Protein AF-A0A8S9LLK0-F1 (afdb_monomer_lite)

pLDDT: mean 91.21, std 12.08, range [33.09, 98.88]

InterPro domains:
  IPR001736 Phospholipase D/Transphosphatidylase [PS50035] (48-86)
  IPR015679 Phospholipase D family [PTHR18896] (1-363)

Radius of gyration: 23.29 Å; chains: 1; bounding box: 55×63×64 Å

Sequence (366 aa):
MVWNDESSLPMIKNKGVMRTNDQTALSYFRDTSVVCRLCPRSHKKLPTAFAHHQKTITVDTRVTNTNTKEREIMSFLGGFDLCDGRYDTEEHSLFRTLGTSDDFYQTSLAGAKLSRGGPREPWHDCHVCVVGAAAWDVLKNFEQRWTKQCNPSVLVNTSGIRNLVNSATTEEDDRNWNVQVLRSIDHVSATEMPRGLQVERSVHDGYVAAIRKAERFIYIENQYFMGGCEHWEGKNGSGCTNLIPVEIALKIAAKIREKERFAVYIVIPMWPEGPPESETVEEMLHWTRETMTMMYKIIGEAIWEVGDGSHPRDYLNFFCLANREEMREGEYEAASSPHPKTQYWNAQRNRRFMVYVHSKIMIGLV

Structure (mmCIF, N/CA/C/O backbone):
data_AF-A0A8S9LLK0-F1
#
_entry.id   AF-A0A8S9LLK0-F1
#
loop_
_atom_site.group_PDB
_atom_site.id
_atom_site.type_symbol
_atom_site.label_atom_id
_atom_site.label_alt_id
_atom_site.label_comp_id
_atom_site.label_asym_id
_atom_site.label_entity_id
_atom_site.label_seq_id
_atom_site.pdbx_PDB_ins_code
_atom_site.Cartn_x
_atom_site.Cartn_y
_atom_site.Cartn_z
_atom_site.occupancy
_atom_site.B_iso_or_equiv
_atom_site.auth_seq_id
_atom_site.auth_comp_id
_atom_site.auth_asym_id
_atom_site.auth_atom_id
_atom_site.pdbx_PDB_model_num
ATOM 1 N N . MET A 1 1 ? 9.478 7.849 -15.274 1.00 93.19 1 MET A N 1
ATOM 2 C CA . MET A 1 1 ? 10.118 8.523 -14.124 1.00 93.19 1 MET A CA 1
ATOM 3 C C . MET A 1 1 ? 10.217 7.504 -13.006 1.00 93.19 1 MET A C 1
ATOM 5 O O . MET A 1 1 ? 9.177 7.051 -12.554 1.00 93.19 1 MET A O 1
ATOM 9 N N . VAL A 1 2 ? 11.428 7.104 -12.626 1.00 92.94 2 VAL A N 1
ATOM 10 C CA . VAL A 1 2 ? 11.691 6.058 -11.620 1.00 92.94 2 VAL A CA 1
ATOM 11 C C . VAL A 1 2 ? 12.364 6.715 -10.416 1.00 92.94 2 VAL A C 1
ATOM 13 O O . VAL A 1 2 ? 13.089 7.694 -10.591 1.00 92.94 2 VAL A O 1
ATOM 16 N N . TRP A 1 3 ? 12.088 6.252 -9.197 1.00 90.25 3 TRP A N 1
ATOM 17 C CA . TRP A 1 3 ? 12.793 6.749 -8.011 1.00 90.25 3 TRP A CA 1
ATOM 18 C C . TRP A 1 3 ? 14.298 6.476 -8.144 1.00 90.25 3 TRP A C 1
ATOM 20 O O . TRP A 1 3 ? 14.672 5.397 -8.579 1.00 90.25 3 TRP A O 1
ATOM 30 N N . ASN A 1 4 ? 15.131 7.469 -7.821 1.00 84.81 4 ASN A N 1
ATOM 31 C CA . ASN A 1 4 ? 16.576 7.297 -7.706 1.00 84.81 4 ASN A CA 1
ATOM 32 C C . ASN A 1 4 ? 16.900 6.802 -6.297 1.00 84.81 4 ASN A C 1
ATOM 34 O O . ASN A 1 4 ? 16.881 7.603 -5.354 1.00 84.81 4 ASN A O 1
ATOM 38 N N . ASP A 1 5 ? 17.184 5.516 -6.155 1.00 76.00 5 ASP A N 1
ATOM 39 C CA . ASP A 1 5 ? 17.637 4.965 -4.888 1.00 76.00 5 ASP A CA 1
ATOM 40 C C . ASP A 1 5 ? 19.103 5.335 -4.639 1.00 76.00 5 ASP A C 1
ATOM 42 O O . ASP A 1 5 ? 20.045 4.664 -5.057 1.00 76.00 5 ASP A O 1
ATOM 46 N N . GLU A 1 6 ? 19.313 6.429 -3.910 1.00 65.00 6 GLU A N 1
ATOM 47 C CA . GLU A 1 6 ? 20.657 6.892 -3.562 1.00 65.00 6 GLU A CA 1
ATOM 48 C C . GLU A 1 6 ? 21.395 5.912 -2.630 1.00 65.00 6 GLU A C 1
ATOM 50 O O . GLU A 1 6 ? 22.622 5.968 -2.554 1.00 65.00 6 GLU A O 1
ATOM 55 N N . SER A 1 7 ? 20.700 4.976 -1.966 1.00 57.34 7 SER A N 1
ATOM 56 C CA . SER A 1 7 ? 21.346 3.933 -1.151 1.00 57.34 7 SER A CA 1
ATOM 57 C C . SER A 1 7 ? 22.018 2.836 -1.987 1.00 57.34 7 SER A C 1
ATOM 59 O O . SER A 1 7 ? 22.913 2.150 -1.492 1.00 57.34 7 SER A O 1
ATOM 61 N N . SER A 1 8 ? 21.671 2.744 -3.275 1.00 49.03 8 SER A N 1
ATOM 62 C CA . SER A 1 8 ? 22.291 1.846 -4.255 1.00 49.03 8 SER A CA 1
ATOM 63 C C . SER A 1 8 ? 23.635 2.368 -4.801 1.00 49.03 8 SER A C 1
ATOM 65 O O . SER A 1 8 ? 24.330 1.670 -5.546 1.00 49.03 8 SER A O 1
ATOM 67 N N . LEU A 1 9 ? 24.070 3.571 -4.394 1.00 49.62 9 LEU A N 1
ATOM 68 C CA . LEU A 1 9 ? 25.375 4.126 -4.763 1.00 49.62 9 LEU A CA 1
ATOM 69 C C . LEU A 1 9 ? 26.531 3.417 -4.018 1.00 49.62 9 LEU A C 1
ATOM 71 O O . LEU A 1 9 ? 26.476 3.273 -2.796 1.00 49.62 9 LEU A O 1
ATOM 75 N N . PRO A 1 10 ? 27.648 3.068 -4.697 1.00 41.44 10 PRO A N 1
ATOM 76 C CA . PRO A 1 10 ? 28.743 2.260 -4.130 1.00 41.44 10 PRO A CA 1
ATOM 77 C C . PRO A 1 10 ? 29.391 2.796 -2.841 1.00 41.44 10 PRO A C 1
ATOM 79 O O . PRO A 1 10 ? 30.058 2.047 -2.131 1.00 41.44 10 PRO A O 1
ATOM 82 N N . MET A 1 11 ? 29.232 4.093 -2.563 1.00 41.25 11 MET A N 1
ATOM 83 C CA . MET A 1 11 ? 29.867 4.817 -1.455 1.00 41.25 11 MET A CA 1
ATOM 84 C C . MET A 1 11 ? 29.018 4.841 -0.172 1.00 41.25 11 MET A C 1
ATOM 86 O O . MET A 1 11 ? 29.508 5.277 0.869 1.00 41.25 11 MET A O 1
ATOM 90 N N . ILE A 1 12 ? 27.762 4.386 -0.220 1.00 43.81 12 ILE A N 1
ATOM 91 C CA . ILE A 1 12 ? 26.842 4.400 0.923 1.00 43.81 12 ILE A CA 1
ATOM 92 C C . ILE A 1 12 ? 26.733 2.972 1.475 1.00 43.81 12 ILE A C 1
ATOM 94 O O . ILE A 1 12 ? 26.390 2.029 0.771 1.00 43.81 12 ILE A O 1
ATOM 98 N N . LYS A 1 13 ? 27.070 2.797 2.761 1.00 33.09 13 LYS A N 1
ATOM 99 C CA . LYS A 1 13 ? 27.197 1.495 3.456 1.00 33.09 13 LYS A CA 1
ATOM 100 C C . LYS A 1 13 ? 25.896 0.680 3.585 1.00 33.09 13 LYS A C 1
ATOM 102 O O . LYS A 1 13 ? 25.946 -0.424 4.117 1.00 33.09 13 LYS A O 1
ATOM 107 N N . ASN A 1 14 ? 24.773 1.163 3.059 1.00 38.44 14 ASN A N 1
ATOM 108 C CA . ASN A 1 14 ? 23.480 0.479 3.088 1.00 38.44 14 ASN A CA 1
ATOM 109 C C . ASN A 1 14 ? 23.241 -0.302 1.790 1.00 38.44 14 ASN A C 1
ATOM 111 O O . ASN A 1 14 ? 22.235 -0.099 1.116 1.00 38.44 14 ASN A O 1
ATOM 115 N N . LYS A 1 15 ? 24.169 -1.199 1.430 1.00 33.59 15 LYS A N 1
ATOM 116 C CA . LYS A 1 15 ? 23.977 -2.109 0.291 1.00 33.59 15 LYS A CA 1
ATOM 117 C C . LYS A 1 15 ? 22.671 -2.900 0.471 1.00 33.59 15 LYS A C 1
ATOM 119 O O . LYS A 1 15 ? 22.627 -3.819 1.283 1.00 33.59 15 LYS A O 1
ATOM 124 N N . GLY A 1 16 ? 21.654 -2.582 -0.331 1.00 38.94 16 GLY A N 1
ATOM 125 C CA . GLY A 1 16 ? 20.506 -3.458 -0.583 1.00 38.94 16 GLY A CA 1
ATOM 126 C C . GLY A 1 16 ? 19.346 -3.397 0.413 1.00 38.94 16 GLY A C 1
ATOM 127 O O . GLY A 1 16 ? 18.638 -4.395 0.531 1.00 38.94 16 GLY A O 1
ATOM 128 N N . VAL A 1 17 ? 19.129 -2.271 1.107 1.00 42.81 17 VAL A N 1
ATOM 129 C CA . VAL A 1 17 ? 17.921 -2.096 1.946 1.00 42.81 17 VAL A CA 1
ATOM 130 C C . VAL A 1 17 ? 16.663 -2.003 1.075 1.00 42.81 17 VAL A C 1
ATOM 132 O O . VAL A 1 17 ? 15.640 -2.590 1.407 1.00 42.81 17 VAL A O 1
ATOM 135 N N . MET A 1 18 ? 16.754 -1.330 -0.074 1.00 54.94 18 MET A N 1
ATOM 136 C CA . MET A 1 18 ? 15.683 -1.229 -1.064 1.00 54.94 18 MET A CA 1
ATOM 137 C C . MET A 1 18 ? 16.186 -1.920 -2.334 1.00 54.94 18 MET A C 1
ATOM 139 O O . MET A 1 18 ? 17.067 -1.413 -3.018 1.00 54.94 18 MET A O 1
ATOM 143 N N . ARG A 1 19 ? 15.707 -3.130 -2.632 1.00 60.06 19 ARG A N 1
ATOM 144 C CA . ARG A 1 19 ? 16.125 -3.894 -3.823 1.00 60.06 19 ARG A CA 1
ATOM 145 C C . ARG A 1 19 ? 15.477 -3.331 -5.091 1.00 60.06 19 ARG A C 1
ATOM 147 O O . ARG A 1 19 ? 14.691 -4.009 -5.741 1.00 60.06 19 ARG A O 1
ATOM 154 N N . THR A 1 20 ? 15.750 -2.071 -5.414 1.00 67.00 20 THR A N 1
ATOM 155 C CA . THR A 1 20 ? 15.214 -1.447 -6.627 1.00 67.00 20 THR A CA 1
ATOM 156 C C . THR A 1 20 ? 16.134 -1.677 -7.821 1.00 67.00 20 THR A C 1
ATOM 158 O O . THR A 1 20 ? 17.348 -1.788 -7.682 1.00 67.00 20 THR A O 1
ATOM 161 N N . ASN A 1 21 ? 15.536 -1.793 -9.008 1.00 80.44 21 ASN A N 1
ATOM 162 C CA . ASN A 1 21 ? 16.237 -2.011 -10.277 1.00 80.44 21 ASN A CA 1
ATOM 163 C C . ASN A 1 21 ? 16.300 -0.716 -11.111 1.00 80.44 21 ASN A C 1
ATOM 165 O O . ASN A 1 21 ? 16.259 -0.746 -12.342 1.00 80.44 21 ASN A O 1
ATOM 169 N N . ASP A 1 22 ? 16.358 0.443 -10.459 1.00 80.94 22 ASP A N 1
ATOM 170 C CA . ASP A 1 22 ? 16.228 1.763 -11.074 1.00 80.94 22 ASP A CA 1
ATOM 171 C C . ASP A 1 22 ? 17.410 2.110 -11.998 1.00 80.94 22 ASP A C 1
ATOM 173 O O . ASP A 1 22 ? 17.182 2.499 -13.151 1.00 80.94 22 ASP A O 1
ATOM 177 N N . GLN A 1 23 ? 18.668 1.890 -11.586 1.00 84.94 23 GLN A N 1
ATOM 178 C CA . GLN A 1 23 ? 19.815 2.085 -12.495 1.00 84.94 23 GLN A CA 1
ATOM 179 C C . GLN A 1 23 ? 19.829 1.080 -13.657 1.00 84.94 23 GLN A C 1
ATOM 181 O O . GLN A 1 23 ? 20.239 1.436 -14.770 1.00 84.94 23 GLN A O 1
ATOM 186 N N . THR A 1 24 ? 19.362 -0.152 -13.430 1.00 86.88 24 THR A N 1
ATOM 187 C CA . THR A 1 24 ? 19.208 -1.169 -14.482 1.00 86.88 24 THR A CA 1
ATOM 188 C C . THR A 1 24 ? 18.175 -0.715 -15.510 1.00 86.88 24 THR A C 1
ATOM 190 O O . THR A 1 24 ? 18.470 -0.709 -16.703 1.00 86.88 24 THR A O 1
ATOM 193 N N . ALA A 1 25 ? 17.011 -0.234 -15.063 1.00 89.50 25 ALA A N 1
ATOM 194 C CA . ALA A 1 25 ? 15.973 0.307 -15.936 1.00 89.50 25 ALA A CA 1
ATOM 195 C C . ALA A 1 25 ? 16.466 1.532 -16.726 1.00 89.50 25 ALA A C 1
ATOM 197 O O . ALA A 1 25 ? 16.246 1.621 -17.934 1.00 89.50 25 ALA A O 1
ATOM 198 N N . LEU A 1 26 ? 17.178 2.467 -16.083 1.00 91.44 26 LEU A N 1
ATOM 199 C CA . LEU A 1 26 ? 17.787 3.605 -16.782 1.00 91.44 26 LEU A CA 1
ATOM 200 C C . LEU A 1 26 ? 18.763 3.143 -17.873 1.00 91.44 26 LEU A C 1
ATOM 202 O O . LEU A 1 26 ? 18.756 3.689 -18.975 1.00 91.44 26 LEU A O 1
ATOM 206 N N . SER A 1 27 ? 19.606 2.159 -17.561 1.00 92.50 27 SER A N 1
ATOM 207 C CA . SER A 1 27 ? 20.608 1.645 -18.497 1.00 92.50 27 SER A CA 1
ATOM 208 C C . SER A 1 27 ? 19.965 0.903 -19.665 1.00 92.50 27 SER A C 1
ATOM 210 O O . SER A 1 27 ? 20.374 1.119 -20.800 1.00 92.50 27 SER A O 1
ATOM 212 N N . TYR A 1 28 ? 18.922 0.111 -19.406 1.00 94.62 28 TYR A N 1
ATOM 213 C CA . TYR A 1 28 ? 18.162 -0.609 -20.427 1.00 94.62 28 TYR A CA 1
ATOM 214 C C . TYR A 1 28 ? 17.557 0.333 -21.479 1.00 94.62 28 TYR A C 1
ATOM 216 O O . TYR A 1 28 ? 17.634 0.066 -22.674 1.00 94.62 28 TYR A O 1
ATOM 224 N N . PHE A 1 29 ? 17.000 1.471 -21.051 1.00 96.12 29 PHE A N 1
ATOM 225 C CA . PHE A 1 29 ? 16.352 2.420 -21.963 1.00 96.12 29 PHE A CA 1
ATOM 226 C C . PHE A 1 29 ? 17.296 3.442 -22.612 1.00 96.12 29 PHE A C 1
ATOM 228 O O . PHE A 1 29 ? 16.835 4.210 -23.457 1.00 96.12 29 PHE A O 1
ATOM 235 N N . ARG A 1 30 ? 18.588 3.469 -22.249 1.00 93.62 30 ARG A N 1
ATOM 236 C CA . ARG A 1 30 ? 19.542 4.526 -22.637 1.00 93.62 30 ARG A CA 1
ATOM 237 C C . ARG A 1 30 ? 19.597 4.783 -24.144 1.00 93.62 30 ARG A C 1
ATOM 239 O O . ARG A 1 30 ? 19.590 5.941 -24.548 1.00 93.62 30 ARG A O 1
ATOM 246 N N . ASP A 1 31 ? 19.616 3.715 -24.934 1.00 94.25 31 ASP A N 1
ATOM 247 C CA . ASP A 1 31 ? 19.787 3.769 -26.391 1.00 94.25 31 ASP A CA 1
ATOM 248 C C . ASP A 1 31 ? 18.467 3.505 -27.141 1.00 94.25 31 ASP A C 1
ATOM 250 O O . ASP A 1 31 ? 18.449 3.091 -28.299 1.00 94.25 31 ASP A O 1
ATOM 254 N N . THR A 1 32 ? 17.336 3.738 -26.469 1.00 96.94 32 THR A N 1
ATOM 255 C CA . THR A 1 32 ? 15.985 3.580 -27.025 1.00 96.94 32 THR A CA 1
ATOM 256 C C . THR A 1 32 ? 15.285 4.934 -27.162 1.00 96.94 32 THR A C 1
ATOM 258 O O . THR A 1 32 ? 15.759 5.954 -26.667 1.00 96.94 32 THR A O 1
ATOM 261 N N . SER A 1 33 ? 14.104 4.963 -27.784 1.00 96.12 33 SER A N 1
ATOM 262 C CA . SER A 1 33 ? 13.258 6.168 -27.809 1.00 96.12 33 SER A CA 1
ATOM 263 C C . SER A 1 33 ? 12.551 6.457 -26.474 1.00 96.12 33 SER A C 1
ATOM 265 O O . SER A 1 33 ? 11.889 7.487 -26.346 1.00 96.12 33 SER A O 1
ATOM 267 N N . VAL A 1 34 ? 12.658 5.568 -25.479 1.00 96.19 34 VAL A N 1
ATOM 268 C CA . VAL A 1 34 ? 12.027 5.751 -24.167 1.00 96.19 34 VAL A CA 1
ATOM 269 C C . VAL A 1 34 ? 12.827 6.748 -23.333 1.00 96.19 34 VAL A C 1
ATOM 271 O O . VAL A 1 34 ? 13.996 6.539 -23.014 1.00 96.19 34 VAL A O 1
ATOM 274 N N . VAL A 1 35 ? 12.173 7.821 -22.886 1.00 95.75 35 VAL A N 1
ATOM 275 C CA . VAL A 1 35 ? 12.795 8.804 -21.991 1.00 95.75 35 VAL A CA 1
ATOM 276 C C . VAL A 1 35 ? 12.693 8.340 -20.534 1.00 95.75 35 VAL A C 1
ATOM 278 O O . VAL A 1 35 ? 11.773 8.704 -19.799 1.00 95.75 35 VAL A O 1
ATOM 281 N N . CYS A 1 36 ? 13.671 7.553 -20.085 1.00 95.88 36 CYS A N 1
ATOM 282 C CA . CYS A 1 36 ? 13.802 7.177 -18.677 1.00 95.88 36 CYS A CA 1
ATOM 283 C C . CYS A 1 36 ? 14.564 8.249 -17.873 1.00 95.88 36 CYS A C 1
ATOM 285 O O . CYS A 1 36 ? 15.561 8.811 -18.337 1.00 95.88 36 CYS A O 1
ATOM 287 N N . ARG A 1 37 ? 14.094 8.555 -16.658 1.00 94.88 37 ARG A N 1
ATOM 288 C CA . ARG A 1 37 ? 14.727 9.504 -15.728 1.00 94.88 37 ARG A CA 1
ATOM 289 C C . ARG A 1 37 ? 14.659 8.967 -14.306 1.00 94.88 37 ARG A C 1
ATOM 291 O O . ARG A 1 37 ? 13.579 8.559 -13.870 1.00 94.88 37 ARG A O 1
ATOM 298 N N . LEU A 1 38 ? 15.804 9.012 -13.627 1.00 93.00 38 LEU A N 1
ATOM 299 C CA . LEU A 1 38 ? 15.938 8.775 -12.194 1.00 93.00 38 LEU A CA 1
ATOM 300 C C . LEU A 1 38 ? 15.610 10.066 -11.446 1.00 93.00 38 LEU A C 1
ATOM 302 O O . LEU A 1 38 ? 16.189 11.114 -11.733 1.00 93.00 38 LEU A O 1
ATOM 306 N N . CYS A 1 39 ? 14.680 9.989 -10.501 1.00 92.62 39 CYS A N 1
ATOM 307 C CA . CYS A 1 39 ? 14.203 11.133 -9.739 1.00 92.62 39 CYS A CA 1
ATOM 308 C C . CYS A 1 39 ? 14.530 10.964 -8.255 1.00 92.62 39 CYS A C 1
ATOM 310 O O . CYS A 1 39 ? 13.941 10.097 -7.600 1.00 92.62 39 CYS A O 1
ATOM 312 N N . PRO A 1 40 ? 15.423 11.797 -7.694 1.00 89.81 40 PRO A N 1
ATOM 313 C CA . PRO A 1 40 ? 15.732 11.751 -6.275 1.00 89.81 40 PRO A CA 1
ATOM 314 C C . PRO A 1 40 ? 14.562 12.279 -5.446 1.00 89.81 40 PRO A C 1
ATOM 316 O O . PRO A 1 40 ? 13.731 13.078 -5.907 1.00 89.81 40 PRO A O 1
ATOM 319 N N . ARG A 1 41 ? 14.516 11.845 -4.189 1.00 90.62 41 ARG A N 1
ATOM 320 C CA . ARG A 1 41 ? 13.592 12.366 -3.186 1.00 90.62 41 ARG A CA 1
ATOM 321 C C . ARG A 1 41 ? 14.387 13.091 -2.106 1.00 90.62 41 ARG A C 1
ATOM 323 O O . ARG A 1 41 ? 14.737 12.534 -1.076 1.00 90.62 41 ARG A O 1
ATOM 330 N N . SER A 1 42 ? 14.674 14.363 -2.362 1.00 81.62 42 SER A N 1
ATOM 331 C CA . SER A 1 42 ? 15.499 15.171 -1.467 1.00 81.62 42 SER A CA 1
ATOM 332 C C . SER A 1 42 ? 14.765 15.517 -0.172 1.00 81.62 42 SER A C 1
ATOM 334 O O . SER A 1 42 ? 13.648 16.032 -0.195 1.00 81.62 42 SER A O 1
ATOM 336 N N . HIS A 1 43 ? 15.435 15.328 0.963 1.00 80.56 43 HIS A N 1
ATOM 337 C CA . HIS A 1 43 ? 14.961 15.795 2.262 1.00 80.56 43 HIS A CA 1
ATOM 338 C C . HIS A 1 43 ? 16.108 16.429 3.055 1.00 80.56 43 HIS A C 1
ATOM 340 O O . HIS A 1 43 ? 17.149 15.811 3.266 1.00 80.56 43 HIS A O 1
ATOM 346 N N . LYS A 1 44 ? 15.914 17.668 3.532 1.00 73.12 44 LYS A N 1
ATOM 347 C CA . LYS A 1 44 ? 16.991 18.497 4.115 1.00 73.12 44 LYS A CA 1
ATOM 348 C C . LYS A 1 44 ? 17.706 17.853 5.307 1.00 73.12 44 LYS A C 1
ATOM 350 O O . LYS A 1 44 ? 18.887 18.102 5.499 1.00 73.12 44 LYS A O 1
ATOM 355 N N . LYS A 1 45 ? 16.985 17.077 6.126 1.00 73.56 45 LYS A N 1
ATOM 356 C CA . LYS A 1 45 ? 17.523 16.471 7.359 1.00 73.56 45 LYS A CA 1
ATOM 357 C C . LYS A 1 45 ? 17.868 14.987 7.223 1.00 73.56 45 LYS A C 1
ATOM 359 O O . LYS A 1 45 ? 18.605 14.471 8.046 1.00 73.56 45 LYS A O 1
ATOM 364 N N . LEU A 1 46 ? 17.296 14.306 6.230 1.00 75.31 46 LEU A N 1
ATOM 365 C CA . LEU A 1 46 ? 17.353 12.846 6.081 1.00 75.31 46 LEU A CA 1
ATOM 366 C C . LEU A 1 46 ? 17.373 12.498 4.584 1.00 75.31 46 LEU A C 1
ATOM 368 O O . LEU A 1 46 ? 16.364 12.025 4.061 1.00 75.31 46 LEU A O 1
ATOM 372 N N . PRO A 1 47 ? 18.466 12.813 3.870 1.00 65.81 47 PRO A N 1
ATOM 373 C CA . PRO A 1 47 ? 18.494 12.824 2.406 1.00 65.81 47 PRO A CA 1
ATOM 374 C C . PRO A 1 47 ? 18.159 11.472 1.761 1.00 65.81 47 PRO A C 1
ATOM 376 O O . PRO A 1 47 ? 17.614 11.463 0.667 1.00 65.81 47 PRO A O 1
ATOM 379 N N . THR A 1 48 ? 18.406 10.357 2.454 1.00 72.12 48 THR A N 1
ATOM 380 C CA . THR A 1 48 ? 18.208 8.989 1.944 1.00 72.12 48 THR A CA 1
ATOM 381 C C . THR A 1 48 ? 17.017 8.250 2.566 1.00 72.12 48 THR A C 1
ATOM 383 O O . THR A 1 48 ? 16.814 7.078 2.272 1.00 72.12 48 THR A O 1
ATOM 386 N N . ALA A 1 49 ? 16.232 8.891 3.440 1.00 78.19 49 ALA A N 1
ATOM 387 C CA . ALA A 1 49 ? 15.177 8.204 4.201 1.00 78.19 49 ALA A CA 1
ATOM 388 C C . ALA A 1 49 ? 13.812 8.156 3.495 1.00 78.19 49 ALA A C 1
ATOM 390 O O . ALA A 1 49 ? 12.896 7.494 3.975 1.00 78.19 49 ALA A O 1
ATOM 391 N N . PHE A 1 50 ? 13.643 8.882 2.387 1.00 88.00 50 PHE A N 1
ATOM 392 C CA . PHE A 1 50 ? 12.360 9.010 1.699 1.00 88.00 50 PHE A CA 1
ATOM 393 C C . PHE A 1 50 ? 12.473 8.600 0.234 1.00 88.00 50 PHE A C 1
ATOM 395 O O . PHE A 1 50 ? 13.503 8.803 -0.403 1.00 88.00 50 PHE A O 1
ATOM 402 N N . ALA A 1 51 ? 11.371 8.092 -0.315 1.00 90.56 51 ALA A N 1
ATOM 403 C CA . ALA A 1 51 ? 11.283 7.637 -1.695 1.00 90.56 51 ALA A CA 1
ATOM 404 C C . ALA A 1 51 ? 10.138 8.315 -2.454 1.00 90.56 51 ALA A C 1
ATOM 406 O O . ALA A 1 51 ? 9.174 8.817 -1.868 1.00 90.56 51 ALA A O 1
ATOM 407 N N . HIS A 1 52 ? 10.224 8.294 -3.784 1.00 94.81 52 HIS A N 1
ATOM 408 C CA . HIS A 1 52 ? 9.045 8.498 -4.624 1.00 94.81 52 HIS A CA 1
ATOM 409 C C . HIS A 1 52 ? 8.276 7.187 -4.712 1.00 94.81 52 HIS A C 1
ATOM 411 O O . HIS A 1 52 ? 8.701 6.276 -5.410 1.00 94.81 52 HIS A O 1
ATOM 417 N N . HIS A 1 53 ? 7.141 7.102 -4.020 1.00 96.06 53 HIS A N 1
ATOM 418 C CA . HIS A 1 53 ? 6.389 5.849 -3.892 1.00 96.06 53 HIS A CA 1
ATOM 419 C C . HIS A 1 53 ? 5.128 5.773 -4.775 1.00 96.06 53 HIS A C 1
ATOM 421 O O . HIS A 1 53 ? 4.352 4.830 -4.660 1.00 96.06 53 HIS A O 1
ATOM 427 N N . GLN A 1 54 ? 4.902 6.760 -5.648 1.00 97.62 54 GLN A N 1
ATOM 428 C CA . GLN A 1 54 ? 3.766 6.768 -6.577 1.00 97.62 54 GLN A CA 1
ATOM 429 C C . GLN A 1 54 ? 3.972 5.726 -7.687 1.00 97.62 54 GLN A C 1
ATOM 431 O O . GLN A 1 54 ? 4.979 5.800 -8.393 1.00 97.62 54 GLN A O 1
ATOM 436 N N . LYS A 1 55 ? 3.000 4.827 -7.877 1.00 97.88 55 LYS A N 1
ATOM 437 C CA . LYS A 1 55 ? 2.926 3.914 -9.025 1.00 97.88 55 LYS A CA 1
ATOM 438 C C . LYS A 1 55 ? 1.795 4.358 -9.931 1.00 97.88 55 LYS A C 1
ATOM 440 O O . LYS A 1 55 ? 0.639 4.321 -9.519 1.00 97.88 55 LYS A O 1
ATOM 445 N N . THR A 1 56 ? 2.138 4.845 -11.119 1.00 97.75 56 THR A N 1
ATOM 446 C CA . THR A 1 56 ? 1.153 5.367 -12.068 1.00 97.75 56 THR A CA 1
ATOM 447 C C . THR A 1 56 ? 1.538 5.043 -13.501 1.00 97.75 56 THR A C 1
ATOM 449 O O . THR A 1 56 ? 2.703 5.210 -13.868 1.00 97.75 56 THR A O 1
ATOM 452 N N . ILE A 1 57 ? 0.557 4.685 -14.324 1.00 98.19 57 ILE A N 1
ATOM 453 C CA . ILE A 1 57 ? 0.696 4.579 -15.782 1.00 98.19 57 ILE A CA 1
ATOM 454 C C . ILE A 1 57 ? -0.381 5.459 -16.397 1.00 98.19 57 ILE A C 1
ATOM 456 O O . ILE A 1 57 ? -1.542 5.311 -16.045 1.00 98.19 57 ILE A O 1
ATOM 460 N N . THR A 1 58 ? -0.023 6.344 -17.320 1.00 97.62 58 THR A N 1
ATOM 461 C CA . THR A 1 58 ? -0.996 7.170 -18.042 1.00 97.62 58 THR A CA 1
ATOM 462 C C . THR A 1 58 ? -0.773 7.016 -19.534 1.00 97.62 58 THR A C 1
ATOM 464 O O . THR A 1 58 ? 0.358 7.129 -20.007 1.00 97.62 58 THR A O 1
ATOM 467 N N . VAL A 1 59 ? -1.853 6.757 -20.265 1.00 96.94 59 VAL A N 1
ATOM 468 C CA . VAL A 1 59 ? -1.848 6.542 -21.714 1.00 96.94 59 VAL A CA 1
ATOM 469 C C . VAL A 1 59 ? -3.026 7.258 -22.361 1.00 96.94 59 VAL A C 1
ATOM 471 O O . VAL A 1 59 ? -4.065 7.456 -21.732 1.00 96.94 59 VAL A O 1
ATOM 474 N N . ASP A 1 60 ? -2.885 7.617 -23.634 1.00 94.56 60 ASP A N 1
ATOM 475 C CA . ASP A 1 60 ? -4.023 7.980 -24.467 1.00 94.56 60 ASP A CA 1
ATOM 476 C C . ASP A 1 60 ? -4.567 6.728 -25.170 1.00 94.56 60 ASP A C 1
ATOM 478 O O . ASP A 1 60 ? -3.886 6.070 -25.958 1.00 94.56 60 ASP A O 1
ATOM 482 N N . THR A 1 61 ? -5.824 6.388 -24.914 1.00 92.62 61 THR A N 1
ATOM 483 C CA . THR A 1 61 ? -6.478 5.204 -25.486 1.00 92.62 61 THR A CA 1
ATOM 484 C C . THR A 1 61 ? -7.643 5.607 -26.375 1.00 92.62 61 THR A C 1
ATOM 486 O O . THR A 1 61 ? -8.128 6.732 -26.294 1.00 92.62 61 THR A O 1
ATOM 489 N N . ARG A 1 62 ? -8.090 4.714 -27.259 1.00 91.00 62 ARG A N 1
ATOM 490 C CA . ARG A 1 62 ? -9.332 4.928 -28.008 1.00 91.00 62 ARG A CA 1
ATOM 491 C C . ARG A 1 62 ? -10.513 4.779 -27.051 1.00 91.00 62 ARG A C 1
ATOM 493 O O . ARG A 1 62 ? -10.528 3.838 -26.263 1.00 91.00 62 ARG A O 1
ATOM 500 N N . VAL A 1 63 ? -11.501 5.664 -27.165 1.00 88.06 63 VAL A N 1
ATOM 501 C CA . VAL A 1 63 ? -12.759 5.520 -26.422 1.00 88.06 63 VAL A CA 1
ATOM 502 C C . VAL A 1 63 ? -13.429 4.209 -26.849 1.00 88.06 63 VAL A C 1
ATOM 504 O O . VAL A 1 63 ? -13.624 3.958 -28.041 1.00 88.06 63 VAL A O 1
ATOM 507 N N . THR A 1 64 ? -13.714 3.336 -25.884 1.00 79.38 64 THR A N 1
ATOM 508 C CA . THR A 1 64 ? -14.412 2.065 -26.122 1.00 79.38 64 THR A CA 1
ATOM 509 C C . THR A 1 64 ? -15.912 2.303 -26.286 1.00 79.38 64 THR A C 1
ATOM 511 O O . THR A 1 64 ? -16.440 3.300 -25.806 1.00 79.38 64 THR A O 1
ATOM 514 N N . ASN A 1 65 ? -16.608 1.386 -26.963 1.00 72.19 65 ASN A N 1
ATOM 515 C CA . ASN A 1 65 ? -18.069 1.421 -27.134 1.00 72.19 65 ASN A CA 1
ATOM 516 C C . ASN A 1 65 ? -18.606 2.657 -27.885 1.00 72.19 65 ASN A C 1
ATOM 518 O O . ASN A 1 65 ? -19.786 2.983 -27.799 1.00 72.19 65 ASN A O 1
ATOM 522 N N . THR A 1 66 ? -17.765 3.315 -28.693 1.00 72.19 66 THR A N 1
ATOM 523 C CA . THR A 1 66 ? -18.185 4.373 -29.621 1.00 72.19 66 THR A CA 1
ATOM 524 C C . THR A 1 66 ? -17.700 4.090 -31.046 1.00 72.19 66 THR A C 1
ATOM 526 O O . THR A 1 66 ? -16.629 3.527 -31.283 1.00 72.19 66 THR A O 1
ATOM 529 N N . ASN A 1 67 ? -18.476 4.530 -32.041 1.00 71.62 67 ASN A N 1
ATOM 530 C CA . ASN A 1 67 ? -18.063 4.501 -33.452 1.00 71.62 67 ASN A CA 1
ATOM 531 C C . ASN A 1 67 ? -17.125 5.668 -33.818 1.00 71.62 67 ASN A C 1
ATOM 533 O O . ASN A 1 67 ? -16.786 5.861 -34.990 1.00 71.62 67 ASN A O 1
ATOM 537 N N . THR A 1 68 ? -16.700 6.463 -32.834 1.00 78.62 68 THR A N 1
ATOM 538 C CA . THR A 1 68 ? -15.859 7.638 -33.050 1.00 78.62 68 THR A CA 1
ATOM 539 C C . THR A 1 68 ? -14.378 7.241 -33.141 1.00 78.62 68 THR A C 1
ATOM 541 O O . THR A 1 68 ? -13.957 6.125 -32.812 1.00 78.62 68 THR A O 1
ATOM 544 N N . LYS A 1 69 ? -13.557 8.159 -33.664 1.00 87.50 69 LYS A N 1
ATOM 545 C CA . LYS A 1 69 ? -12.084 8.073 -33.615 1.00 87.50 69 LYS A CA 1
ATOM 546 C C . LYS A 1 69 ? -11.528 8.859 -32.423 1.00 87.50 69 LYS A C 1
ATOM 548 O O . LYS A 1 69 ? -10.398 9.344 -32.494 1.00 87.50 69 LYS A O 1
ATOM 553 N N . GLU A 1 70 ? -12.349 9.057 -31.396 1.00 91.19 70 GLU A N 1
ATOM 554 C CA . GLU A 1 70 ? -11.981 9.808 -30.204 1.00 91.19 70 GLU A CA 1
ATOM 555 C C . GLU A 1 70 ? -11.016 9.006 -29.343 1.00 91.19 70 GLU A C 1
ATOM 557 O O . GLU A 1 70 ? -11.023 7.769 -29.315 1.00 91.19 70 GLU A O 1
ATOM 562 N N . ARG A 1 71 ? -10.161 9.749 -28.654 1.00 93.00 71 ARG A N 1
ATOM 563 C CA . ARG A 1 71 ? -9.216 9.233 -27.681 1.00 93.00 71 ARG A CA 1
ATOM 564 C C . ARG A 1 71 ? -9.488 9.886 -26.343 1.00 93.00 71 ARG A C 1
ATOM 566 O O . ARG A 1 71 ? -9.904 11.036 -26.300 1.00 93.00 71 ARG A O 1
ATOM 573 N N . GLU A 1 72 ? -9.206 9.184 -25.265 1.00 93.00 72 GLU A N 1
ATOM 574 C CA . GLU A 1 72 ? -9.283 9.712 -23.908 1.00 93.00 72 GLU A CA 1
ATOM 575 C C . GLU A 1 72 ? -8.015 9.362 -23.135 1.00 93.00 72 GLU A C 1
ATOM 577 O O . GLU A 1 72 ? -7.271 8.450 -23.510 1.00 93.00 72 GLU A O 1
ATOM 582 N N . ILE A 1 73 ? -7.762 10.100 -22.056 1.00 95.50 73 ILE A N 1
ATOM 583 C CA . ILE A 1 73 ? -6.713 9.744 -21.107 1.00 95.50 73 ILE A CA 1
ATOM 584 C C . ILE A 1 73 ? -7.234 8.636 -20.194 1.00 95.50 73 ILE A C 1
ATOM 586 O O . ILE A 1 73 ? -8.313 8.742 -19.611 1.00 95.50 73 ILE A O 1
ATOM 590 N N . MET A 1 74 ? -6.432 7.587 -20.060 1.00 95.38 74 MET A N 1
ATOM 591 C CA . MET A 1 74 ? -6.633 6.486 -19.131 1.00 95.38 74 MET A CA 1
ATOM 592 C C . MET A 1 74 ? -5.422 6.419 -18.208 1.00 95.38 74 MET A C 1
ATOM 594 O O . MET A 1 74 ? -4.278 6.417 -18.671 1.00 95.38 74 MET A O 1
ATOM 598 N N . SER A 1 75 ? -5.678 6.365 -16.905 1.00 97.75 75 SER A N 1
ATOM 599 C CA . SER A 1 75 ? -4.634 6.354 -15.886 1.00 97.75 75 SER A CA 1
ATOM 600 C C . SER A 1 75 ? -4.824 5.186 -14.926 1.00 97.75 75 SER A C 1
ATOM 602 O O . SER A 1 75 ? -5.921 4.927 -14.451 1.00 97.75 75 SER A O 1
ATOM 604 N N . PHE A 1 76 ? -3.735 4.508 -14.601 1.00 98.19 76 PHE A N 1
ATOM 605 C CA . PHE A 1 76 ? -3.657 3.445 -13.611 1.00 98.19 76 PHE A CA 1
ATOM 606 C C . PHE A 1 76 ? -2.898 3.964 -12.397 1.00 98.19 76 PHE A C 1
ATOM 608 O O . PHE A 1 76 ? -1.902 4.674 -12.560 1.00 98.19 76 PHE A O 1
ATOM 615 N N . LEU A 1 77 ? -3.369 3.635 -11.198 1.00 97.56 77 LEU A N 1
ATOM 616 C CA . LEU A 1 77 ? -2.714 3.954 -9.935 1.00 97.56 77 LEU A CA 1
ATOM 617 C C . LEU A 1 77 ? -3.072 2.926 -8.855 1.00 97.56 77 LEU A C 1
ATOM 619 O O . LEU A 1 77 ? -4.167 2.367 -8.855 1.00 97.56 77 LEU A O 1
ATOM 623 N N . GLY A 1 78 ? -2.160 2.679 -7.916 1.00 96.69 78 GLY A N 1
ATOM 624 C CA . GLY A 1 78 ? -2.372 1.693 -6.855 1.00 96.69 78 GLY A CA 1
ATOM 625 C C . GLY A 1 78 ? -1.076 1.240 -6.195 1.00 96.69 78 GLY A C 1
ATOM 626 O O . GLY A 1 78 ? -0.119 2.014 -6.118 1.00 96.69 78 GLY A O 1
ATOM 62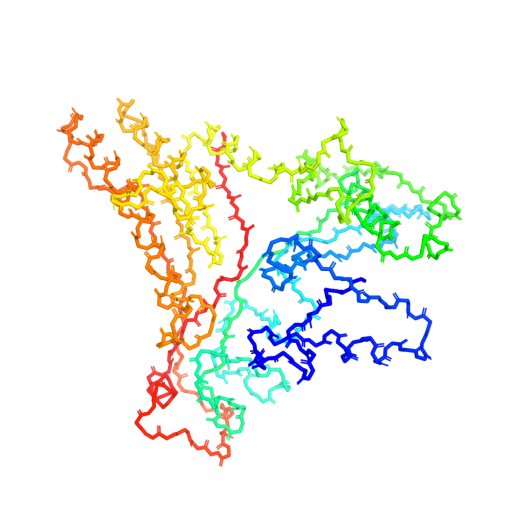7 N N . GLY A 1 79 ? -1.053 -0.003 -5.703 1.00 94.38 79 GLY A N 1
ATOM 628 C CA . GLY A 1 79 ? 0.100 -0.581 -5.004 1.00 94.38 79 GLY A CA 1
ATOM 629 C C . GLY A 1 79 ? 1.133 -1.268 -5.904 1.00 94.38 79 GLY A C 1
ATOM 630 O O . GLY A 1 79 ? 2.313 -1.260 -5.555 1.00 94.38 79 GLY A O 1
ATOM 631 N N . PHE A 1 80 ? 0.738 -1.770 -7.079 1.00 91.44 80 PHE A N 1
ATOM 632 C CA . PHE A 1 80 ? 1.655 -2.472 -7.988 1.00 91.44 80 PHE A CA 1
ATOM 633 C C . PHE A 1 80 ? 2.695 -1.561 -8.651 1.00 91.44 80 PHE A C 1
ATOM 635 O O . PHE A 1 80 ? 2.357 -0.659 -9.420 1.00 91.44 80 PHE A O 1
ATOM 642 N N . ASP A 1 81 ? 3.971 -1.864 -8.415 1.00 93.94 81 ASP A N 1
ATOM 643 C CA . ASP A 1 81 ? 5.073 -1.464 -9.289 1.00 93.94 81 ASP A CA 1
ATOM 644 C C . ASP A 1 81 ? 5.193 -2.453 -10.463 1.00 93.94 81 ASP A C 1
ATOM 646 O O . ASP A 1 81 ? 4.914 -3.643 -10.321 1.00 93.94 81 ASP A O 1
ATOM 650 N N . LEU A 1 82 ? 5.662 -1.981 -11.622 1.00 94.50 82 LEU A N 1
ATOM 651 C CA . LEU A 1 82 ? 6.059 -2.857 -12.730 1.00 94.50 82 LEU A CA 1
ATOM 652 C C . LEU A 1 82 ? 7.473 -3.413 -12.480 1.00 94.50 82 LEU A C 1
ATOM 654 O O . LEU A 1 82 ? 8.441 -2.965 -13.098 1.00 94.50 82 LEU A O 1
ATOM 658 N N . CYS A 1 83 ? 7.596 -4.349 -11.538 1.00 92.69 83 CYS A N 1
ATOM 659 C CA . CYS A 1 83 ? 8.850 -5.023 -11.192 1.00 92.69 83 CYS A CA 1
ATOM 660 C C . CYS A 1 83 ? 8.631 -6.482 -10.750 1.00 92.69 83 CYS A C 1
ATOM 662 O O . CYS A 1 83 ? 7.507 -6.981 -10.733 1.00 92.69 83 CYS A O 1
ATOM 664 N N . ASP A 1 84 ? 9.730 -7.163 -10.432 1.00 92.06 84 ASP A N 1
ATOM 665 C CA . ASP A 1 84 ? 9.778 -8.550 -9.971 1.00 92.06 84 ASP A CA 1
ATOM 666 C C . ASP A 1 84 ? 8.913 -8.795 -8.726 1.00 92.06 84 ASP A C 1
ATOM 668 O O . ASP A 1 84 ? 8.762 -7.931 -7.858 1.00 92.06 84 ASP A O 1
ATOM 672 N N . GLY A 1 85 ? 8.316 -9.983 -8.652 1.00 94.62 85 GLY A N 1
ATOM 673 C CA . GLY A 1 85 ? 7.510 -10.462 -7.534 1.00 94.62 85 GLY A CA 1
ATOM 674 C C . GLY A 1 85 ? 6.070 -9.972 -7.477 1.00 94.62 85 GLY A C 1
ATOM 675 O O . GLY A 1 85 ? 5.309 -10.483 -6.660 1.00 94.62 85 GLY A O 1
ATOM 676 N N . ARG A 1 86 ? 5.679 -9.013 -8.326 1.00 96.19 86 ARG A N 1
ATOM 677 C CA . ARG A 1 86 ? 4.342 -8.392 -8.278 1.00 96.19 86 ARG A CA 1
ATOM 678 C C . ARG A 1 86 ? 3.284 -9.181 -9.038 1.00 96.19 86 ARG A C 1
ATOM 680 O O . ARG A 1 86 ? 2.103 -9.003 -8.760 1.00 96.19 86 ARG A O 1
ATOM 687 N N . TYR A 1 87 ? 3.686 -10.015 -9.997 1.00 96.44 87 TYR A N 1
ATOM 688 C CA . TYR A 1 87 ? 2.741 -10.862 -10.715 1.00 96.44 87 TYR A CA 1
ATOM 689 C C . TYR A 1 87 ? 2.254 -11.989 -9.801 1.00 96.44 87 TYR A C 1
ATOM 691 O O . TYR A 1 87 ? 3.049 -12.785 -9.296 1.00 96.44 87 TYR A O 1
ATOM 699 N N . ASP A 1 88 ? 0.944 -12.045 -9.598 1.00 97.56 88 ASP A N 1
ATOM 700 C CA . ASP A 1 88 ? 0.273 -13.102 -8.855 1.00 97.56 88 ASP A CA 1
ATOM 701 C C . ASP A 1 88 ? -1.201 -13.188 -9.267 1.00 97.56 88 ASP A C 1
ATOM 703 O O . ASP A 1 88 ? -1.710 -12.334 -9.998 1.00 97.56 88 ASP A O 1
ATOM 707 N N . THR A 1 89 ? -1.872 -14.222 -8.783 1.00 97.38 89 THR A N 1
ATOM 708 C CA . THR A 1 89 ? -3.305 -14.470 -8.958 1.00 97.38 89 THR A CA 1
ATOM 709 C C . THR A 1 89 ? -3.948 -14.719 -7.594 1.00 97.38 89 THR A C 1
ATOM 711 O O . THR A 1 89 ? -3.247 -14.876 -6.593 1.00 97.38 89 THR A O 1
ATOM 714 N N . GLU A 1 90 ? -5.277 -14.778 -7.524 1.00 97.12 90 GLU A N 1
ATOM 715 C CA . GLU A 1 90 ? -6.014 -15.024 -6.278 1.00 97.12 90 GLU A CA 1
ATOM 716 C C . GLU A 1 90 ? -5.659 -16.361 -5.600 1.00 97.12 90 GLU A C 1
ATOM 718 O O . GLU A 1 90 ? -5.870 -16.532 -4.397 1.00 97.12 90 GLU A O 1
ATOM 723 N N . GLU A 1 91 ? -5.095 -17.319 -6.342 1.00 97.56 91 GLU A N 1
ATOM 724 C CA . GLU A 1 91 ? -4.607 -18.584 -5.796 1.00 97.56 91 GLU A CA 1
ATOM 725 C C . GLU A 1 91 ? -3.385 -18.414 -4.890 1.00 97.56 91 GLU A C 1
ATOM 727 O O . GLU A 1 91 ? -3.144 -19.281 -4.040 1.00 97.56 91 GLU A O 1
ATOM 732 N N . HIS A 1 92 ? -2.604 -17.342 -5.078 1.00 98.50 92 HIS A N 1
ATOM 733 C CA . HIS A 1 92 ? -1.425 -17.002 -4.280 1.00 98.50 92 HIS A CA 1
ATOM 734 C C . HIS A 1 92 ? -0.528 -18.211 -3.995 1.00 98.50 92 HIS A C 1
ATOM 736 O O . HIS A 1 92 ? -0.223 -18.542 -2.839 1.00 98.50 92 HIS A O 1
ATOM 742 N N . SER A 1 93 ? -0.165 -18.937 -5.056 1.00 98.12 93 SER A N 1
ATOM 743 C CA . SER A 1 93 ? 0.526 -20.213 -4.902 1.00 98.12 93 SER A CA 1
ATOM 744 C C . SER A 1 93 ? 1.922 -20.029 -4.308 1.00 98.12 93 SER A C 1
ATOM 746 O O . SER A 1 93 ? 2.687 -19.143 -4.695 1.00 98.12 93 SER A O 1
ATOM 748 N N . LEU A 1 94 ? 2.268 -20.914 -3.375 1.00 98.50 94 LEU A N 1
ATOM 749 C CA . LEU A 1 94 ? 3.571 -20.935 -2.719 1.00 98.50 94 LEU A CA 1
ATOM 750 C C . LEU A 1 94 ? 4.595 -21.736 -3.528 1.00 98.50 94 LEU A C 1
ATOM 752 O O . LEU A 1 94 ? 5.788 -21.417 -3.497 1.00 98.50 94 LEU A O 1
ATOM 756 N N . PHE A 1 95 ? 4.141 -22.788 -4.216 1.00 97.88 95 PHE A N 1
ATOM 757 C CA . PHE A 1 95 ? 5.026 -23.736 -4.884 1.00 97.88 95 PHE A CA 1
ATOM 758 C C . PHE A 1 95 ? 4.564 -24.203 -6.272 1.00 97.88 95 PHE A C 1
ATOM 760 O O . PHE A 1 95 ? 5.399 -24.619 -7.072 1.00 97.88 95 PHE A O 1
ATOM 767 N N . ARG A 1 96 ? 3.265 -24.146 -6.591 1.00 96.38 96 ARG A N 1
ATOM 768 C CA . ARG A 1 96 ? 2.715 -24.747 -7.825 1.00 96.38 96 ARG A CA 1
ATOM 769 C C . ARG A 1 96 ? 3.008 -23.933 -9.083 1.00 96.38 96 ARG A C 1
ATOM 771 O O . ARG A 1 96 ? 2.927 -24.469 -10.179 1.00 96.38 96 ARG A O 1
ATOM 778 N N . THR A 1 97 ? 3.355 -22.660 -8.923 1.00 96.19 97 THR A N 1
ATOM 779 C CA . THR A 1 97 ? 3.771 -21.752 -10.004 1.00 96.19 97 THR A CA 1
ATOM 780 C C . THR A 1 97 ? 5.293 -21.662 -10.143 1.00 96.19 97 THR A C 1
ATOM 782 O O . THR A 1 97 ? 5.811 -20.914 -10.969 1.00 96.19 97 THR A O 1
ATOM 785 N N . LEU A 1 98 ? 6.053 -22.413 -9.340 1.00 96.12 98 LEU A N 1
ATOM 786 C CA . LEU A 1 98 ? 7.506 -22.440 -9.469 1.00 96.12 98 LEU A CA 1
ATOM 787 C C . LEU A 1 98 ? 7.911 -23.152 -10.761 1.00 96.12 98 LEU A C 1
ATOM 789 O O . LEU A 1 98 ? 7.320 -24.157 -11.144 1.00 96.12 98 LEU A O 1
ATOM 793 N N . GLY A 1 99 ? 8.934 -22.626 -11.436 1.00 87.81 99 GLY A N 1
ATOM 794 C CA . GLY A 1 99 ? 9.450 -23.194 -12.684 1.00 87.81 99 GLY A CA 1
ATOM 795 C C . GLY A 1 99 ? 8.624 -22.874 -13.935 1.00 87.81 99 GLY A C 1
ATOM 796 O O . GLY A 1 99 ? 9.073 -23.198 -15.030 1.00 87.81 99 GLY A O 1
ATOM 797 N N . THR A 1 100 ? 7.467 -22.210 -13.813 1.00 89.62 100 THR A N 1
ATOM 798 C CA . THR A 1 100 ? 6.718 -21.690 -14.975 1.00 89.62 100 THR A CA 1
ATOM 799 C C . THR A 1 100 ? 7.204 -20.309 -15.421 1.00 89.62 100 THR A C 1
ATOM 801 O O . THR A 1 100 ? 6.900 -19.877 -16.528 1.00 89.62 100 THR A O 1
ATOM 804 N N . SER A 1 101 ? 7.935 -19.608 -14.552 1.00 86.38 101 SER A N 1
ATOM 805 C CA . SER A 1 101 ? 8.516 -18.282 -14.763 1.00 86.38 101 SER A CA 1
ATOM 806 C C . SER A 1 101 ? 9.835 -18.169 -13.991 1.00 86.38 101 SER A C 1
ATOM 808 O O . SER A 1 101 ? 10.025 -18.852 -12.980 1.00 86.38 101 SER A O 1
ATOM 810 N N . ASP A 1 102 ? 10.716 -17.275 -14.439 1.00 85.31 102 ASP A N 1
ATOM 811 C CA . ASP A 1 102 ? 11.946 -16.905 -13.727 1.00 85.31 102 ASP A CA 1
ATOM 812 C C . ASP A 1 102 ? 11.690 -15.921 -12.559 1.00 85.31 102 ASP A C 1
ATOM 814 O O . ASP A 1 102 ? 12.608 -15.606 -11.800 1.00 85.31 102 ASP A O 1
ATOM 818 N N . ASP A 1 103 ? 10.445 -15.457 -12.376 1.00 93.19 103 ASP A N 1
ATOM 819 C CA . ASP A 1 103 ? 10.042 -14.511 -11.324 1.00 93.19 103 ASP A CA 1
ATOM 820 C C . ASP A 1 103 ? 9.840 -15.185 -9.949 1.00 93.19 103 ASP A C 1
ATOM 822 O O . ASP A 1 103 ? 8.726 -15.367 -9.447 1.00 93.19 103 ASP A O 1
ATOM 826 N N . PHE A 1 104 ? 10.947 -15.600 -9.326 1.00 96.19 104 PHE A N 1
ATOM 827 C CA . PHE A 1 104 ? 10.959 -16.082 -7.944 1.00 96.19 104 PHE A CA 1
ATOM 828 C C . PHE A 1 104 ? 11.263 -14.948 -6.961 1.00 96.19 104 PHE A C 1
ATOM 830 O O . PHE A 1 104 ? 12.412 -14.520 -6.825 1.00 96.19 104 PHE A O 1
ATOM 837 N N . TYR A 1 105 ? 10.249 -14.538 -6.201 1.00 96.06 105 TYR A N 1
ATOM 838 C CA . TYR A 1 105 ? 10.356 -13.488 -5.192 1.00 96.06 105 TYR A CA 1
ATOM 839 C C . TYR A 1 105 ? 10.192 -14.050 -3.781 1.00 96.06 105 TYR A C 1
ATOM 841 O O . TYR A 1 105 ? 9.227 -14.757 -3.498 1.00 96.06 105 TYR A O 1
ATOM 849 N N . GLN A 1 106 ? 11.165 -13.782 -2.908 1.00 96.69 106 GLN A N 1
ATOM 850 C CA . GLN A 1 106 ? 11.154 -14.188 -1.501 1.00 96.69 106 GLN A CA 1
ATOM 851 C C . GLN A 1 106 ? 12.260 -13.432 -0.754 1.00 96.69 106 GLN A C 1
ATOM 853 O O . GLN A 1 106 ? 13.449 -13.736 -0.906 1.00 96.69 106 GLN A O 1
ATOM 858 N N . THR A 1 107 ? 11.890 -12.437 0.047 1.00 93.38 107 THR A N 1
ATOM 859 C CA . THR A 1 107 ? 12.852 -11.572 0.754 1.00 93.38 107 THR A CA 1
ATOM 860 C C . THR A 1 107 ? 12.915 -11.853 2.255 1.00 93.38 107 THR A C 1
ATOM 862 O O . THR A 1 107 ? 13.947 -11.595 2.879 1.00 93.38 107 THR A O 1
ATOM 865 N N . SER A 1 108 ? 11.873 -12.463 2.825 1.00 95.00 108 SER A N 1
ATOM 866 C CA . SER A 1 108 ? 11.800 -12.811 4.245 1.00 95.00 108 SER A CA 1
ATOM 867 C C . SER A 1 108 ? 12.616 -14.041 4.641 1.00 95.00 108 SER A C 1
ATOM 869 O O . SER A 1 108 ? 12.958 -14.208 5.813 1.00 95.00 108 SER A O 1
ATOM 871 N N . LEU A 1 109 ? 12.986 -14.892 3.683 1.00 95.56 109 LEU A N 1
ATOM 872 C CA . LEU A 1 109 ? 13.806 -16.078 3.930 1.00 95.56 109 LEU A CA 1
ATOM 873 C C . LEU A 1 109 ? 15.244 -15.879 3.431 1.00 95.56 109 LEU A C 1
ATOM 875 O O . LEU A 1 109 ? 15.518 -15.807 2.232 1.00 95.56 109 LEU A O 1
ATOM 879 N N . ALA A 1 110 ? 16.198 -15.832 4.365 1.00 92.69 110 ALA A N 1
ATOM 880 C CA . ALA A 1 110 ? 17.610 -15.636 4.048 1.00 92.69 110 ALA A CA 1
ATOM 881 C C . ALA A 1 110 ? 18.151 -16.725 3.098 1.00 92.69 110 ALA A C 1
ATOM 883 O O . ALA A 1 110 ? 18.057 -17.926 3.361 1.00 92.69 110 ALA A O 1
ATOM 884 N N . GLY A 1 111 ? 18.761 -16.297 1.988 1.00 92.62 111 GLY A N 1
ATOM 885 C CA . GLY A 1 111 ? 19.330 -17.197 0.982 1.00 92.62 111 GLY A CA 1
ATOM 886 C C . GLY A 1 111 ? 18.297 -17.940 0.126 1.00 92.62 111 GLY A C 1
ATOM 887 O O . GLY A 1 111 ? 18.658 -18.957 -0.487 1.00 92.62 111 GLY A O 1
ATOM 888 N N . ALA A 1 112 ? 17.047 -17.465 0.094 1.00 95.75 112 ALA A N 1
ATOM 889 C CA . ALA A 1 112 ? 16.020 -17.946 -0.818 1.00 95.75 112 ALA A CA 1
ATOM 890 C C . ALA A 1 112 ? 16.400 -17.705 -2.283 1.00 95.75 112 ALA A C 1
ATOM 892 O O . ALA A 1 112 ? 16.984 -16.684 -2.640 1.00 95.75 112 ALA A O 1
ATOM 893 N N . LYS A 1 113 ? 16.116 -18.709 -3.112 1.00 95.12 113 LYS A N 1
ATOM 894 C CA . LYS A 1 113 ? 16.293 -18.713 -4.567 1.00 95.12 113 LYS A CA 1
ATOM 895 C C . LYS A 1 113 ? 15.542 -19.905 -5.146 1.00 95.12 113 LYS A C 1
ATOM 897 O O . LYS A 1 113 ? 15.480 -20.942 -4.481 1.00 95.12 113 LYS A O 1
ATOM 902 N N . LEU A 1 114 ? 15.098 -19.796 -6.398 1.00 95.56 114 LEU A N 1
ATOM 903 C CA . LEU A 1 114 ? 14.323 -20.834 -7.085 1.00 95.56 114 LEU A CA 1
ATOM 904 C C . LEU A 1 114 ? 15.001 -22.214 -7.058 1.00 95.56 114 LEU A C 1
ATOM 906 O O . LEU A 1 114 ? 14.360 -23.212 -6.758 1.00 95.56 114 LEU A O 1
ATOM 910 N N . SER A 1 115 ? 16.326 -22.281 -7.244 1.00 95.50 115 SER A N 1
ATOM 911 C CA . SER A 1 115 ? 17.081 -23.549 -7.206 1.00 95.50 115 SER A CA 1
ATOM 912 C C . SER A 1 115 ? 17.130 -24.236 -5.834 1.00 95.50 115 SER A C 1
ATOM 914 O O . SER A 1 115 ? 17.686 -25.330 -5.713 1.00 95.50 115 SER A O 1
ATOM 916 N N . ARG A 1 116 ? 16.577 -23.600 -4.793 1.00 96.31 116 ARG A N 1
ATOM 917 C CA . ARG A 1 116 ? 16.353 -24.176 -3.460 1.00 96.31 116 ARG A CA 1
ATOM 918 C C . ARG A 1 116 ? 14.876 -24.471 -3.163 1.00 96.31 116 ARG A C 1
ATOM 920 O O . ARG A 1 116 ? 14.577 -24.912 -2.057 1.00 96.31 116 ARG A O 1
ATOM 927 N N . GLY A 1 117 ? 13.986 -24.254 -4.131 1.00 96.19 117 GLY A N 1
ATOM 928 C CA . GLY A 1 117 ? 12.546 -24.476 -4.032 1.00 96.19 117 GLY A CA 1
ATOM 929 C C . GLY A 1 117 ? 11.782 -23.288 -3.457 1.00 96.19 117 GLY A C 1
ATOM 930 O O . GLY A 1 117 ? 12.297 -22.179 -3.362 1.00 96.19 117 GLY A O 1
ATOM 931 N N . GLY A 1 118 ? 10.524 -23.528 -3.096 1.00 96.94 118 GLY A N 1
ATOM 932 C CA . GLY A 1 118 ? 9.676 -22.547 -2.423 1.00 96.94 118 GLY A CA 1
ATOM 933 C C . GLY A 1 118 ? 9.759 -22.610 -0.893 1.00 96.94 118 GLY A C 1
ATOM 934 O O . GLY A 1 118 ? 10.526 -23.411 -0.346 1.00 96.94 118 GLY A O 1
ATOM 935 N N . PRO A 1 119 ? 8.914 -21.836 -0.192 1.00 98.00 119 PRO A N 1
ATOM 936 C CA . PRO A 1 119 ? 7.828 -21.044 -0.776 1.00 98.00 119 PRO A CA 1
ATOM 937 C C . PRO A 1 119 ? 8.339 -19.749 -1.431 1.00 98.00 119 PRO A C 1
ATOM 939 O O . PRO A 1 119 ? 9.191 -19.065 -0.850 1.00 98.00 119 PRO A O 1
ATOM 942 N N . ARG A 1 120 ? 7.802 -19.380 -2.607 1.00 98.12 120 ARG A N 1
ATOM 943 C CA . ARG A 1 120 ? 7.814 -17.957 -3.005 1.00 98.12 120 ARG A CA 1
ATOM 944 C C . ARG A 1 120 ? 6.969 -17.161 -2.009 1.00 98.12 120 ARG A C 1
ATOM 946 O O . ARG A 1 120 ? 6.195 -17.746 -1.255 1.00 98.12 120 ARG A O 1
ATOM 953 N N . GLU A 1 121 ? 7.132 -15.851 -1.983 1.00 98.31 121 GLU A N 1
ATOM 954 C CA . GLU A 1 121 ? 6.258 -14.936 -1.258 1.00 98.31 121 GLU A CA 1
ATOM 955 C C . GLU A 1 121 ? 5.159 -14.448 -2.212 1.00 98.31 121 GLU A C 1
ATOM 957 O O . GLU A 1 121 ? 5.464 -13.694 -3.137 1.00 98.31 121 GLU A O 1
ATOM 962 N N . PRO A 1 122 ? 3.901 -14.907 -2.056 1.00 98.50 122 PRO A N 1
ATOM 963 C CA . PRO A 1 122 ? 2.792 -14.415 -2.858 1.00 98.50 122 PRO A CA 1
ATOM 964 C C . PRO A 1 122 ? 2.500 -12.942 -2.581 1.00 98.50 122 PRO A C 1
ATOM 966 O O . PRO A 1 122 ? 2.744 -12.463 -1.474 1.00 98.50 122 PRO A O 1
ATOM 969 N N . TRP A 1 123 ? 1.929 -12.249 -3.559 1.00 98.50 123 TRP A N 1
ATOM 970 C CA . TRP A 1 123 ? 1.717 -10.807 -3.545 1.00 98.50 123 TRP A CA 1
ATOM 971 C C . TRP A 1 123 ? 0.229 -10.474 -3.680 1.00 98.50 123 TRP A C 1
ATOM 973 O O . TRP A 1 123 ? -0.345 -10.572 -4.762 1.00 98.50 123 TRP A O 1
ATOM 983 N N . HIS A 1 124 ? -0.399 -10.074 -2.575 1.00 98.62 124 HIS A N 1
ATOM 984 C CA . HIS A 1 124 ? -1.780 -9.587 -2.539 1.00 98.62 124 HIS A CA 1
ATOM 985 C C . HIS A 1 124 ? -1.786 -8.062 -2.526 1.00 98.62 124 HIS A C 1
ATOM 987 O O . HIS A 1 124 ? -1.232 -7.436 -1.618 1.00 98.62 124 HIS A O 1
ATOM 993 N N . ASP A 1 125 ? -2.381 -7.452 -3.544 1.00 98.12 125 ASP A N 1
ATOM 994 C CA . ASP A 1 125 ? -2.353 -6.005 -3.738 1.00 98.12 125 ASP A CA 1
ATOM 995 C C . ASP A 1 125 ? -3.555 -5.540 -4.575 1.00 98.12 125 ASP A C 1
ATOM 997 O O . ASP A 1 125 ? -4.297 -6.337 -5.150 1.00 98.12 125 ASP A O 1
ATOM 1001 N N . CYS A 1 126 ? -3.746 -4.228 -4.659 1.00 96.44 126 CYS A N 1
ATOM 1002 C CA . CYS A 1 126 ? -4.845 -3.587 -5.361 1.00 96.44 126 CYS A CA 1
ATOM 1003 C C . CYS A 1 126 ? -4.347 -2.506 -6.336 1.00 96.44 126 CYS A C 1
ATOM 1005 O O . CYS A 1 126 ? -3.409 -1.746 -6.060 1.00 96.44 126 CYS A O 1
ATOM 1007 N N . HIS A 1 127 ? -5.036 -2.381 -7.469 1.00 96.69 127 HIS A N 1
ATOM 1008 C CA . HIS A 1 127 ? -4.864 -1.292 -8.428 1.00 96.69 127 HIS A CA 1
ATOM 1009 C C . HIS A 1 127 ? -6.214 -0.806 -8.926 1.00 96.69 127 HIS A C 1
ATOM 1011 O O . HIS A 1 127 ? -7.188 -1.555 -8.920 1.00 96.69 127 HIS A O 1
ATOM 1017 N N . VAL A 1 128 ? -6.251 0.425 -9.426 1.00 96.19 128 VAL A N 1
ATOM 1018 C CA . VAL A 1 128 ? -7.423 0.965 -10.107 1.00 96.19 128 VAL A CA 1
ATOM 1019 C C . VAL A 1 128 ? -7.033 1.559 -11.455 1.00 96.19 128 VAL A C 1
ATOM 1021 O O . VAL A 1 128 ? -5.946 2.116 -11.620 1.00 96.19 128 VAL A O 1
ATOM 1024 N N . CYS A 1 129 ? -7.943 1.428 -12.415 1.00 95.38 129 CYS A N 1
ATOM 1025 C CA . CYS A 1 129 ? -7.943 2.171 -13.664 1.00 95.38 129 CYS A CA 1
ATOM 1026 C C . CYS A 1 129 ? -8.993 3.280 -13.557 1.00 95.38 129 CYS A C 1
ATOM 1028 O O . CYS A 1 129 ? -10.135 3.017 -13.183 1.00 95.38 129 CYS A O 1
ATOM 1030 N N . VAL A 1 130 ? -8.608 4.512 -13.874 1.00 93.81 130 VAL A N 1
ATOM 1031 C CA . VAL A 1 130 ? -9.498 5.670 -13.926 1.00 93.81 130 VAL A CA 1
ATOM 1032 C C . VAL A 1 130 ? -9.489 6.274 -15.327 1.00 93.81 130 VAL A C 1
ATOM 1034 O O . VAL A 1 130 ? -8.451 6.365 -15.988 1.00 93.81 130 VAL A O 1
ATOM 1037 N N . VAL A 1 131 ? -10.668 6.710 -15.760 1.00 92.12 131 VAL A N 1
ATOM 1038 C CA . VAL A 1 131 ? -10.919 7.449 -17.006 1.00 92.12 131 VAL A CA 1
ATOM 1039 C C . VAL A 1 131 ? -11.632 8.768 -16.679 1.00 92.12 131 VAL A C 1
ATOM 1041 O O . VAL A 1 131 ? -11.935 9.048 -15.516 1.00 92.12 131 VAL A O 1
ATOM 1044 N N . GLY A 1 132 ? -11.883 9.606 -17.686 1.00 90.75 132 GLY A N 1
ATOM 1045 C CA . GLY A 1 132 ? -12.518 10.912 -17.491 1.00 90.75 132 GLY A CA 1
ATOM 1046 C C . GLY A 1 132 ? -11.639 11.890 -16.703 1.00 90.75 132 GLY A C 1
ATOM 1047 O O . GLY A 1 132 ? -10.411 11.803 -16.727 1.00 90.75 132 GLY A O 1
ATOM 1048 N N . ALA A 1 133 ? -12.258 12.838 -15.993 1.00 92.25 133 ALA A N 1
ATOM 1049 C CA . ALA A 1 133 ? -11.548 13.947 -15.344 1.00 92.25 133 ALA A CA 1
ATOM 1050 C C . ALA A 1 133 ? -10.457 13.494 -14.351 1.00 92.25 133 ALA A C 1
ATOM 1052 O O . ALA A 1 133 ? -9.365 14.057 -14.342 1.00 92.25 133 ALA A O 1
ATOM 1053 N N . ALA A 1 134 ? -10.696 12.427 -13.584 1.00 94.75 134 ALA A N 1
ATOM 1054 C CA . ALA A 1 134 ? -9.707 11.911 -12.635 1.00 94.75 134 ALA A CA 1
ATOM 1055 C C . ALA A 1 134 ? -8.430 11.396 -13.325 1.00 94.75 134 ALA A C 1
ATOM 1057 O O . ALA A 1 134 ? -7.335 11.507 -12.773 1.00 94.75 134 ALA A O 1
ATOM 1058 N N . ALA A 1 135 ? -8.532 10.872 -14.551 1.00 96.12 135 ALA A N 1
ATOM 1059 C CA . ALA A 1 135 ? -7.362 10.424 -15.301 1.00 96.12 135 ALA A CA 1
ATOM 1060 C C . ALA A 1 135 ? -6.444 11.592 -15.689 1.00 96.12 135 ALA A C 1
ATOM 1062 O O . ALA A 1 135 ? -5.217 11.442 -15.668 1.00 96.12 135 ALA A O 1
ATOM 1063 N N . TRP A 1 136 ? -7.033 12.758 -15.969 1.00 96.38 136 TRP A N 1
ATOM 1064 C CA . TRP A 1 136 ? -6.310 14.004 -16.214 1.00 96.38 136 TRP A CA 1
ATOM 1065 C C . TRP A 1 136 ? -5.624 14.541 -14.960 1.00 96.38 136 TRP A C 1
ATOM 1067 O O . TRP A 1 136 ? -4.502 15.029 -15.059 1.00 96.38 136 TRP A O 1
ATOM 1077 N N . ASP A 1 137 ? -6.228 14.399 -13.779 1.00 97.06 137 ASP A N 1
ATOM 1078 C CA . ASP A 1 137 ? -5.581 14.787 -12.519 1.00 97.06 137 ASP A CA 1
ATOM 1079 C C . ASP A 1 137 ? -4.310 13.958 -12.253 1.00 97.06 137 ASP A C 1
ATOM 1081 O O . ASP A 1 137 ? -3.283 14.494 -11.819 1.00 97.06 137 ASP A O 1
ATOM 1085 N N . VAL A 1 138 ? -4.333 12.657 -12.576 1.00 98.12 138 VAL A N 1
ATOM 1086 C CA . VAL A 1 138 ? -3.143 11.786 -12.493 1.00 98.12 138 VAL A CA 1
ATOM 1087 C C . VAL A 1 138 ? -2.062 12.233 -13.483 1.00 98.12 138 VAL A C 1
ATOM 1089 O O . VAL A 1 138 ? -0.891 12.343 -13.097 1.00 98.12 138 VAL A O 1
ATOM 1092 N N . LEU A 1 139 ? -2.443 12.562 -14.726 1.00 97.56 139 LEU A N 1
ATOM 1093 C CA . LEU A 1 139 ? -1.523 13.119 -15.723 1.00 97.56 139 LEU A CA 1
ATOM 1094 C C . LEU A 1 139 ? -0.909 14.436 -15.237 1.00 97.56 139 LEU A C 1
ATOM 1096 O O . LEU A 1 139 ? 0.310 14.605 -15.269 1.00 97.56 139 LEU A O 1
ATOM 1100 N N . LYS A 1 140 ? -1.732 15.346 -14.710 1.00 96.81 140 LYS A N 1
ATOM 1101 C CA . LYS A 1 140 ? -1.283 16.640 -14.193 1.00 96.81 140 LYS A CA 1
ATOM 1102 C C . LYS A 1 140 ? -0.290 16.470 -13.043 1.00 96.81 140 LYS A C 1
ATOM 1104 O O . LYS A 1 140 ? 0.712 17.183 -12.992 1.00 96.81 140 LYS A O 1
ATOM 1109 N N . ASN A 1 141 ? -0.506 15.500 -12.149 1.00 97.75 141 ASN A N 1
ATOM 1110 C CA . ASN A 1 141 ? 0.473 15.148 -11.117 1.00 97.75 141 ASN A CA 1
ATOM 1111 C C . ASN A 1 141 ? 1.816 14.701 -11.728 1.00 97.75 141 ASN A C 1
ATOM 1113 O O . ASN A 1 141 ? 2.871 15.137 -11.258 1.00 97.75 141 ASN A O 1
ATOM 1117 N N . PHE A 1 142 ? 1.802 13.875 -12.780 1.00 97.94 142 PHE A N 1
ATOM 1118 C CA . PHE A 1 142 ? 3.024 13.489 -13.491 1.00 97.94 142 PHE A CA 1
ATOM 1119 C C . PHE A 1 142 ? 3.726 14.701 -14.124 1.00 97.94 142 PHE A C 1
ATOM 1121 O O . PHE A 1 142 ? 4.926 14.880 -13.913 1.00 97.94 142 PHE A O 1
ATOM 1128 N N . GLU A 1 143 ? 2.997 15.565 -14.832 1.00 97.50 143 GLU A N 1
ATOM 1129 C CA . GLU A 1 143 ? 3.540 16.765 -15.485 1.00 97.50 143 GLU A CA 1
ATOM 1130 C C . GLU A 1 143 ? 4.170 17.743 -14.483 1.00 97.50 143 GLU A C 1
ATOM 1132 O O . GLU A 1 143 ? 5.262 18.264 -14.726 1.00 97.50 143 GLU A O 1
ATOM 1137 N N . GLN A 1 144 ? 3.527 17.964 -13.331 1.00 96.81 144 GLN A N 1
ATOM 1138 C CA . GLN A 1 144 ? 4.051 18.822 -12.262 1.00 96.81 144 GLN A CA 1
ATOM 1139 C C . GLN A 1 144 ? 5.360 18.278 -11.681 1.00 96.81 144 GLN A C 1
ATOM 1141 O O . GLN A 1 144 ? 6.304 19.037 -11.440 1.00 96.81 144 GLN A O 1
ATOM 1146 N N . ARG A 1 145 ? 5.442 16.958 -11.471 1.00 97.31 145 ARG A N 1
ATOM 1147 C CA . ARG A 1 145 ? 6.668 16.300 -10.998 1.00 97.31 145 ARG A CA 1
ATOM 1148 C C . ARG A 1 145 ? 7.771 16.336 -12.044 1.00 97.31 145 ARG A C 1
ATOM 1150 O O . ARG A 1 145 ? 8.911 16.675 -11.733 1.00 97.31 145 ARG A O 1
ATOM 1157 N N . TRP A 1 146 ? 7.427 16.034 -13.292 1.00 97.19 146 TRP A N 1
ATOM 1158 C CA . TRP A 1 146 ? 8.366 16.055 -14.403 1.00 97.19 146 TRP A CA 1
ATOM 1159 C C . TRP A 1 146 ? 8.943 17.453 -14.618 1.00 97.19 146 TRP A C 1
ATOM 1161 O O . TRP A 1 146 ? 10.152 17.610 -14.708 1.00 97.19 146 TRP A O 1
ATOM 1171 N N . THR A 1 147 ? 8.104 18.486 -14.617 1.00 96.44 147 THR A N 1
ATOM 1172 C CA . THR A 1 147 ? 8.552 19.881 -14.748 1.00 96.44 147 THR A CA 1
ATOM 1173 C C . THR A 1 147 ? 9.474 20.290 -13.602 1.00 96.44 147 THR A C 1
ATOM 1175 O O . THR A 1 147 ? 10.422 21.044 -13.806 1.00 96.44 147 THR A O 1
ATOM 1178 N N . LYS A 1 148 ? 9.220 19.786 -12.388 1.00 95.44 148 LYS A N 1
ATOM 1179 C CA . LYS A 1 148 ? 10.038 20.102 -11.216 1.00 95.44 148 LYS A CA 1
ATOM 1180 C C . LYS A 1 148 ? 11.402 19.412 -11.229 1.00 95.44 148 LYS A C 1
ATOM 1182 O O . LYS A 1 148 ? 12.377 20.008 -10.778 1.00 95.44 148 LYS A O 1
ATOM 1187 N N . GLN A 1 149 ? 11.451 18.151 -11.655 1.00 94.75 149 GLN A N 1
ATOM 1188 C CA . GLN A 1 149 ? 12.596 17.264 -11.416 1.00 94.75 149 GLN A CA 1
ATOM 1189 C C . GLN A 1 149 ? 13.295 16.781 -12.693 1.00 94.75 149 GLN A C 1
ATOM 1191 O O . GLN A 1 149 ? 14.319 16.108 -12.618 1.00 94.75 149 GLN A O 1
ATOM 1196 N N . CYS A 1 150 ? 12.742 17.080 -13.864 1.00 94.25 150 CYS A N 1
ATOM 1197 C CA . CYS A 1 150 ? 13.222 16.654 -15.175 1.00 94.25 150 CYS A CA 1
ATOM 1198 C C . CYS A 1 150 ? 13.165 17.826 -16.171 1.00 94.25 150 CYS A C 1
ATOM 1200 O O . CYS A 1 150 ? 12.823 18.952 -15.821 1.00 94.25 150 CYS A O 1
ATOM 1202 N N . ASN A 1 151 ? 13.528 17.570 -17.432 1.00 92.19 151 ASN A N 1
ATOM 1203 C CA . ASN A 1 151 ? 13.435 18.570 -18.494 1.00 92.19 151 ASN A CA 1
ATOM 1204 C C . ASN A 1 151 ? 11.998 18.618 -19.060 1.00 92.19 151 ASN A C 1
ATOM 1206 O O . ASN A 1 151 ? 11.606 17.655 -19.721 1.00 92.19 151 ASN A O 1
ATOM 1210 N N . PRO A 1 152 ? 11.221 19.702 -18.880 1.00 93.62 152 PRO A N 1
ATOM 1211 C CA . PRO A 1 152 ? 9.845 19.787 -19.375 1.00 93.62 152 PRO A CA 1
ATOM 1212 C C . PRO A 1 152 ? 9.725 19.780 -20.905 1.00 93.62 152 PRO A C 1
ATOM 1214 O O . PRO A 1 152 ? 8.644 19.506 -21.413 1.00 93.62 152 PRO A O 1
ATOM 1217 N N . SER A 1 153 ? 10.808 20.014 -21.659 1.00 94.25 153 SER A N 1
ATOM 1218 C CA . SER A 1 153 ? 10.765 20.102 -23.128 1.00 94.25 153 SER A CA 1
ATOM 1219 C C . SER A 1 153 ? 10.371 18.802 -23.838 1.00 94.25 153 SER A C 1
ATOM 1221 O O . SER A 1 153 ? 10.154 18.816 -25.045 1.00 94.25 153 SER A O 1
ATOM 1223 N N . VAL A 1 154 ? 10.348 17.675 -23.123 1.00 94.19 154 VAL A N 1
ATOM 1224 C CA . VAL A 1 154 ? 9.975 16.357 -23.664 1.00 94.19 154 VAL A CA 1
ATOM 1225 C C . VAL A 1 154 ? 8.587 15.896 -23.215 1.00 94.19 154 VAL A C 1
ATOM 1227 O O . VAL A 1 154 ? 8.192 14.778 -23.537 1.00 94.19 154 VAL A O 1
ATOM 1230 N N . LEU A 1 155 ? 7.848 16.724 -22.465 1.00 94.62 155 LEU A N 1
ATOM 1231 C CA . LEU A 1 155 ? 6.445 16.445 -22.170 1.00 94.62 155 LEU A CA 1
ATOM 1232 C C . LEU A 1 155 ? 5.616 16.519 -23.453 1.00 94.62 155 LEU A C 1
ATOM 1234 O O . LEU A 1 155 ? 5.810 17.396 -24.297 1.00 94.62 155 LEU A O 1
ATOM 1238 N N . VAL A 1 156 ? 4.674 15.589 -23.586 1.00 92.50 156 VAL A N 1
ATOM 1239 C CA . VAL A 1 156 ? 3.748 15.562 -24.717 1.00 92.50 156 VAL A CA 1
ATOM 1240 C C . VAL A 1 156 ? 2.772 16.726 -24.585 1.00 92.50 156 VAL A C 1
ATOM 1242 O O . VAL A 1 156 ? 2.115 16.879 -23.560 1.00 92.50 156 VAL A O 1
ATOM 1245 N N . ASN A 1 157 ? 2.638 17.529 -25.641 1.00 92.38 157 ASN A N 1
ATOM 1246 C CA . ASN A 1 157 ? 1.589 18.539 -25.707 1.00 92.38 157 ASN A CA 1
ATOM 1247 C C . ASN A 1 157 ? 0.244 17.859 -26.002 1.00 92.38 157 ASN A C 1
ATOM 1249 O O . ASN A 1 157 ? -0.067 17.565 -27.159 1.00 92.38 157 ASN A O 1
ATOM 1253 N N . THR A 1 158 ? -0.556 17.634 -24.961 1.00 91.69 158 THR A N 1
ATOM 1254 C CA . THR A 1 158 ? -1.880 16.995 -25.050 1.00 91.69 158 THR A CA 1
ATOM 1255 C C . THR A 1 158 ? -2.834 17.723 -25.996 1.00 91.69 158 THR A C 1
ATOM 1257 O O . THR A 1 158 ? -3.600 17.070 -26.699 1.00 91.69 158 THR A O 1
ATOM 1260 N N . SER A 1 159 ? -2.722 19.051 -26.128 1.00 89.31 159 SER A N 1
ATOM 1261 C CA . SER A 1 159 ? -3.527 19.839 -27.081 1.00 89.31 159 SER A CA 1
ATOM 1262 C C . SER A 1 159 ? -3.208 19.519 -28.549 1.00 89.31 159 SER A C 1
ATOM 1264 O O . SER A 1 159 ? -4.001 19.816 -29.438 1.00 89.31 159 SER A O 1
ATOM 1266 N N . GLY A 1 160 ? -2.040 18.928 -28.822 1.00 89.56 160 GLY A N 1
ATOM 1267 C CA . GLY A 1 160 ? -1.638 18.480 -30.156 1.00 89.56 160 GLY A CA 1
ATOM 1268 C C . GLY A 1 160 ? -2.122 17.071 -30.516 1.00 89.56 160 GLY A C 1
ATOM 1269 O O . GLY A 1 160 ? -1.962 16.654 -31.667 1.00 89.56 160 GLY A O 1
ATOM 1270 N N . ILE A 1 161 ? -2.701 16.324 -29.569 1.00 90.25 161 ILE A N 1
ATOM 1271 C CA . ILE A 1 161 ? -3.189 14.963 -29.810 1.00 90.25 161 ILE A CA 1
ATOM 1272 C C . ILE A 1 161 ? -4.548 15.044 -30.511 1.00 90.25 161 ILE A C 1
ATOM 1274 O O . ILE A 1 161 ? -5.534 15.540 -29.968 1.00 90.25 161 ILE A O 1
ATOM 1278 N N . ARG A 1 162 ? -4.609 14.550 -31.753 1.00 90.50 162 ARG A N 1
ATOM 1279 C CA . ARG A 1 162 ? -5.839 14.570 -32.560 1.00 90.50 162 ARG A CA 1
ATOM 1280 C C . ARG A 1 162 ? -6.948 13.756 -31.890 1.00 90.50 162 ARG A C 1
ATOM 1282 O O . ARG A 1 162 ? -6.726 12.605 -31.524 1.00 90.50 162 ARG A O 1
ATOM 1289 N N . ASN A 1 163 ? -8.147 14.338 -31.841 1.00 90.56 163 ASN A N 1
ATOM 1290 C CA . ASN A 1 163 ? -9.370 13.741 -31.291 1.00 90.56 163 ASN A CA 1
ATOM 1291 C C . ASN A 1 163 ? -9.284 13.346 -29.805 1.00 90.56 163 ASN A C 1
ATOM 1293 O O . ASN A 1 163 ? -10.040 12.478 -29.377 1.00 90.56 163 ASN A O 1
ATOM 1297 N N . LEU A 1 164 ? -8.369 13.935 -29.029 1.00 92.25 164 LEU A N 1
ATOM 1298 C CA . LEU A 1 164 ? -8.326 13.722 -27.585 1.00 92.25 164 LEU A CA 1
ATOM 1299 C C . LEU A 1 164 ? -9.459 14.506 -26.909 1.00 92.25 164 LEU A C 1
ATOM 1301 O O . LEU A 1 164 ? -9.541 15.725 -27.059 1.00 92.25 164 LEU A O 1
ATOM 1305 N N . VAL A 1 165 ? -10.321 13.810 -26.171 1.00 88.56 165 VAL A N 1
ATOM 1306 C CA . VAL A 1 165 ? -11.432 14.395 -25.414 1.00 88.56 165 VAL A CA 1
ATOM 1307 C C . VAL A 1 165 ? -11.140 14.373 -23.913 1.00 88.56 165 VAL A C 1
ATOM 1309 O O . VAL A 1 165 ? -10.469 13.475 -23.403 1.00 88.56 165 VAL A O 1
ATOM 1312 N N . ASN A 1 166 ? -11.660 15.368 -23.188 1.00 80.12 166 ASN A N 1
ATOM 1313 C CA . ASN A 1 166 ? -11.473 15.464 -21.735 1.00 80.12 166 ASN A CA 1
ATOM 1314 C C . ASN A 1 166 ? -12.346 14.465 -20.963 1.00 80.12 166 ASN A C 1
ATOM 1316 O O . ASN A 1 166 ? -11.938 13.942 -19.930 1.00 80.12 166 ASN A O 1
ATOM 1320 N N . SER A 1 167 ? -13.547 14.208 -21.471 1.00 72.44 167 SER A N 1
ATOM 1321 C CA . SER A 1 167 ? -14.472 13.210 -20.950 1.00 72.44 167 SER A CA 1
ATOM 1322 C C . SER A 1 167 ? -15.299 12.688 -22.113 1.00 72.44 167 SER A C 1
ATOM 1324 O O . SER A 1 167 ? -15.850 13.489 -22.871 1.00 72.44 167 SER A O 1
ATOM 1326 N N . ALA A 1 168 ? -15.367 11.371 -22.273 1.00 68.31 168 ALA A N 1
ATOM 1327 C CA . ALA A 1 168 ? -16.281 10.765 -23.225 1.00 68.31 168 ALA A CA 1
ATOM 1328 C C . ALA A 1 168 ? -17.663 10.608 -22.579 1.00 68.31 168 ALA A C 1
ATOM 1330 O O . ALA A 1 168 ? -17.792 10.034 -21.498 1.00 68.31 168 ALA A O 1
ATOM 1331 N N . THR A 1 169 ? -18.699 11.105 -23.249 1.00 63.53 169 THR A N 1
ATOM 1332 C CA . THR A 1 169 ? -20.091 10.774 -22.932 1.00 63.53 169 THR A CA 1
ATOM 1333 C C . THR A 1 169 ? -20.403 9.400 -23.510 1.00 63.53 169 THR A C 1
ATOM 1335 O O . THR A 1 169 ? -20.533 9.262 -24.726 1.00 63.53 169 THR A O 1
ATOM 1338 N N . THR A 1 170 ? -20.503 8.386 -22.655 1.00 61.16 170 THR A N 1
ATOM 1339 C CA . THR A 1 170 ? -21.007 7.058 -23.029 1.00 61.16 170 THR A CA 1
ATOM 1340 C C . THR A 1 170 ? -22.426 6.891 -22.499 1.00 61.16 170 THR A C 1
ATOM 1342 O O . THR A 1 170 ? -22.743 7.404 -21.430 1.00 61.16 170 THR A O 1
ATOM 1345 N N . GLU A 1 171 ? -23.278 6.165 -23.225 1.00 57.78 171 GLU A N 1
ATOM 1346 C CA . GLU A 1 171 ? -24.633 5.810 -22.760 1.00 57.78 171 GLU A CA 1
ATOM 1347 C C . GLU A 1 171 ? -24.620 4.755 -21.629 1.00 57.78 171 GLU A C 1
ATOM 1349 O O . GLU A 1 171 ? -25.661 4.454 -21.053 1.00 57.78 171 GLU A O 1
ATOM 1354 N N . GLU A 1 172 ? -23.448 4.202 -21.295 1.00 60.78 172 GLU A N 1
ATOM 1355 C CA . GLU A 1 172 ? -23.256 3.187 -20.252 1.00 60.78 172 GLU A CA 1
ATOM 1356 C C . GLU A 1 172 ? -23.088 3.792 -18.845 1.00 60.78 172 GLU A C 1
ATOM 1358 O O . GLU A 1 172 ? -22.279 4.699 -18.632 1.00 60.78 172 GLU A O 1
ATOM 1363 N N . ASP A 1 173 ? -23.817 3.221 -17.879 1.00 59.91 173 ASP A N 1
ATOM 1364 C CA . ASP A 1 173 ? -23.867 3.606 -16.454 1.00 59.91 173 ASP A CA 1
ATOM 1365 C C . ASP A 1 173 ? -22.533 3.350 -15.709 1.00 59.91 173 ASP A C 1
ATOM 1367 O O . ASP A 1 173 ? -22.236 3.974 -14.689 1.00 59.91 173 ASP A O 1
ATOM 1371 N N . ASP A 1 174 ? -21.654 2.506 -16.268 1.00 60.75 174 ASP A N 1
ATOM 1372 C CA . ASP A 1 174 ? -20.377 2.090 -15.662 1.00 60.75 174 ASP A CA 1
ATOM 1373 C C . ASP A 1 174 ? -19.357 3.233 -15.479 1.00 60.75 174 ASP A C 1
ATOM 1375 O O . ASP A 1 174 ? -18.352 3.077 -14.780 1.00 60.75 174 ASP A O 1
ATOM 1379 N N . ARG A 1 175 ? -19.605 4.412 -16.069 1.00 69.06 175 ARG A N 1
ATOM 1380 C CA . ARG A 1 175 ? -18.746 5.604 -15.937 1.00 69.06 175 ARG A CA 1
ATOM 1381 C C . ARG A 1 175 ? -19.240 6.631 -14.907 1.00 69.06 175 ARG A C 1
ATOM 1383 O O . ARG A 1 175 ? -18.620 7.685 -14.769 1.00 69.06 175 ARG A O 1
ATOM 1390 N N . ASN A 1 176 ? -20.307 6.350 -14.157 1.00 78.94 176 ASN A N 1
ATOM 1391 C CA . ASN A 1 176 ? -20.953 7.314 -13.255 1.00 78.94 176 ASN A CA 1
ATOM 1392 C C . ASN A 1 176 ? -20.325 7.390 -11.842 1.00 78.94 176 ASN A C 1
ATOM 1394 O O . ASN A 1 176 ? -21.019 7.387 -10.824 1.00 78.94 176 ASN A O 1
ATOM 1398 N N . TRP A 1 177 ? -18.991 7.446 -11.761 1.00 89.50 177 TRP A N 1
ATOM 1399 C CA . TRP A 1 177 ? -18.266 7.513 -10.487 1.00 89.50 177 TRP A CA 1
ATOM 1400 C C . TRP A 1 177 ? -17.766 8.927 -10.188 1.00 89.50 177 TRP A C 1
ATOM 1402 O O . TRP A 1 177 ? -17.045 9.536 -10.977 1.00 89.50 177 TRP A O 1
ATOM 1412 N N . ASN A 1 178 ? -18.068 9.423 -8.986 1.00 92.00 178 ASN A N 1
ATOM 1413 C CA . ASN A 1 178 ? -17.442 10.633 -8.459 1.00 92.00 178 ASN A CA 1
ATOM 1414 C C . ASN A 1 178 ? -16.072 10.280 -7.872 1.00 92.00 178 ASN A C 1
ATOM 1416 O O . ASN A 1 178 ? -15.978 9.745 -6.768 1.00 92.00 178 ASN A O 1
ATOM 1420 N N . VAL A 1 179 ? -15.011 10.587 -8.616 1.00 94.62 179 VAL A N 1
ATOM 1421 C CA . VAL A 1 179 ? -13.630 10.273 -8.233 1.00 94.62 179 VAL A CA 1
ATOM 1422 C C . VAL A 1 179 ? -12.868 11.554 -7.910 1.00 94.62 179 VAL A C 1
ATOM 1424 O O . VAL A 1 179 ? -12.894 12.513 -8.676 1.00 94.62 179 VAL A O 1
ATOM 1427 N N . GLN A 1 180 ? -12.149 11.550 -6.787 1.00 96.81 180 GLN A N 1
ATOM 1428 C CA . GLN A 1 180 ? -11.224 12.614 -6.404 1.00 96.81 180 GLN A CA 1
ATOM 1429 C C . GLN A 1 180 ? -9.820 12.033 -6.220 1.00 96.81 180 GLN A C 1
ATOM 1431 O O . GLN A 1 180 ? -9.615 11.141 -5.397 1.00 96.81 180 GLN A O 1
ATOM 1436 N N . VAL A 1 181 ? -8.844 12.557 -6.962 1.00 97.50 181 VAL A N 1
ATOM 1437 C CA . VAL A 1 181 ? -7.438 12.153 -6.826 1.00 97.50 181 VAL A CA 1
ATOM 1438 C C . VAL A 1 181 ? -6.800 12.882 -5.643 1.00 97.50 181 VAL A C 1
ATOM 1440 O O . VAL A 1 181 ? -6.912 14.100 -5.507 1.00 97.50 181 VAL A O 1
ATOM 1443 N N . LEU A 1 182 ? -6.115 12.126 -4.784 1.00 97.81 182 LEU A N 1
ATOM 1444 C CA . LEU A 1 182 ? -5.430 12.616 -3.587 1.00 97.81 182 LEU A CA 1
ATOM 1445 C C . LEU A 1 182 ? -3.939 12.275 -3.660 1.00 97.81 182 LEU A C 1
ATOM 1447 O O . LEU A 1 182 ? -3.544 11.302 -4.303 1.00 97.81 182 LEU A O 1
ATOM 1451 N N . ARG A 1 183 ? -3.092 13.045 -2.971 1.00 97.50 183 ARG A N 1
ATOM 1452 C CA . ARG A 1 183 ? -1.642 12.805 -2.936 1.00 97.50 183 ARG A CA 1
ATOM 1453 C C . ARG A 1 183 ? -0.971 13.263 -1.639 1.00 97.50 183 ARG A C 1
ATOM 1455 O O . ARG A 1 183 ? -1.473 14.107 -0.900 1.00 97.50 183 ARG A O 1
ATOM 1462 N N . SER A 1 184 ? 0.210 12.700 -1.411 1.00 97.31 184 SER A N 1
ATOM 1463 C CA . SER A 1 184 ? 1.191 13.162 -0.428 1.00 97.31 184 SER A CA 1
ATOM 1464 C C . SER A 1 184 ? 2.425 13.626 -1.192 1.00 97.31 184 SER A C 1
ATOM 1466 O O . SER A 1 184 ? 3.148 12.804 -1.757 1.00 97.31 184 SER A O 1
ATOM 1468 N N . ILE A 1 185 ? 2.632 14.937 -1.288 1.00 96.44 185 ILE A N 1
ATOM 1469 C CA . ILE A 1 185 ? 3.716 15.531 -2.082 1.00 96.44 185 ILE A CA 1
ATOM 1470 C C . ILE A 1 185 ? 4.078 16.913 -1.541 1.00 96.44 185 ILE A C 1
ATOM 1472 O O . ILE A 1 185 ? 3.299 17.531 -0.825 1.00 96.44 185 ILE A O 1
ATOM 1476 N N . ASP A 1 186 ? 5.252 17.428 -1.881 1.00 94.81 186 ASP A N 1
ATOM 1477 C CA . ASP A 1 186 ? 5.678 18.766 -1.489 1.00 94.81 186 ASP A CA 1
ATOM 1478 C C . ASP A 1 186 ? 6.272 19.559 -2.661 1.00 94.81 186 ASP A C 1
ATOM 1480 O O . ASP A 1 186 ? 6.524 19.048 -3.757 1.00 94.81 186 ASP A O 1
ATOM 1484 N N . HIS A 1 187 ? 6.520 20.839 -2.399 1.00 94.12 187 HIS A N 1
ATOM 1485 C CA . HIS A 1 187 ? 7.060 21.794 -3.361 1.00 94.12 187 HIS A CA 1
ATOM 1486 C C . HIS A 1 187 ? 8.469 21.452 -3.878 1.00 94.12 187 HIS A C 1
ATOM 1488 O O . HIS A 1 187 ? 8.915 22.069 -4.852 1.00 94.12 187 HIS A O 1
ATOM 1494 N N . VAL A 1 188 ? 9.207 20.531 -3.237 1.00 92.75 188 VAL A N 1
ATOM 1495 C CA . VAL A 1 188 ? 10.508 20.083 -3.766 1.00 92.75 188 VAL A CA 1
ATOM 1496 C C . VAL A 1 188 ? 10.332 19.020 -4.846 1.00 92.75 188 VAL A C 1
ATOM 1498 O O . VAL A 1 188 ? 11.210 18.873 -5.692 1.00 92.75 188 VAL A O 1
ATOM 1501 N N . SER A 1 189 ? 9.186 18.336 -4.872 1.00 94.44 189 SER A N 1
ATOM 1502 C CA . SER A 1 189 ? 8.879 17.275 -5.832 1.00 94.44 189 SER A CA 1
ATOM 1503 C C . SER A 1 189 ? 7.881 17.654 -6.923 1.00 94.44 189 SER A C 1
ATOM 1505 O O . SER A 1 189 ? 7.852 16.964 -7.934 1.00 94.44 189 SER A O 1
ATOM 1507 N N . ALA A 1 190 ? 7.111 18.732 -6.777 1.00 95.44 190 ALA A N 1
ATOM 1508 C CA . ALA A 1 190 ? 6.175 19.201 -7.802 1.00 95.44 190 ALA A CA 1
ATOM 1509 C C . ALA A 1 190 ? 6.176 20.731 -7.959 1.00 95.44 190 ALA A C 1
ATOM 1511 O O . ALA A 1 190 ? 6.486 21.476 -7.025 1.00 95.44 190 ALA A O 1
ATOM 1512 N N . THR A 1 191 ? 5.841 21.206 -9.161 1.00 94.50 191 THR A N 1
ATOM 1513 C CA . THR A 1 191 ? 5.486 22.609 -9.425 1.00 94.50 191 THR A CA 1
ATOM 1514 C C . THR A 1 191 ? 4.001 22.866 -9.146 1.00 94.50 191 THR A C 1
ATOM 1516 O O . THR A 1 191 ? 3.231 21.928 -8.959 1.00 94.50 191 THR A O 1
ATOM 1519 N N . GLU A 1 192 ? 3.597 24.144 -9.120 1.00 90.56 192 GLU A N 1
ATOM 1520 C CA . GLU A 1 192 ? 2.180 24.555 -9.046 1.00 90.56 192 GLU A CA 1
ATOM 1521 C C . GLU A 1 192 ? 1.411 23.934 -7.864 1.00 90.56 192 GLU A C 1
ATOM 1523 O O . GLU A 1 192 ? 0.281 23.464 -8.002 1.00 90.56 192 GLU A O 1
ATOM 1528 N N . MET A 1 193 ? 2.034 23.922 -6.681 1.00 91.50 193 MET A N 1
ATOM 1529 C CA . MET A 1 193 ? 1.393 23.400 -5.475 1.00 91.50 193 MET A CA 1
ATOM 1530 C C . MET A 1 193 ? 0.068 24.136 -5.188 1.00 91.50 193 MET A C 1
ATOM 1532 O O . MET A 1 193 ? 0.033 25.373 -5.254 1.00 91.50 193 MET A O 1
ATOM 1536 N N . PRO A 1 194 ? -1.016 23.420 -4.827 1.00 83.00 194 PRO A N 1
ATOM 1537 C CA . PRO A 1 194 ? -2.324 24.028 -4.612 1.00 83.00 194 PRO A CA 1
ATOM 1538 C C . PRO A 1 194 ? -2.266 25.144 -3.573 1.00 83.00 194 PRO A C 1
ATOM 1540 O O . PRO A 1 194 ? -1.742 24.952 -2.476 1.00 83.00 194 PRO A O 1
ATOM 1543 N N . ARG A 1 195 ? -2.819 26.316 -3.909 1.00 82.69 195 ARG A N 1
ATOM 1544 C CA . ARG A 1 195 ? -2.890 27.493 -3.018 1.00 82.69 195 ARG A CA 1
ATOM 1545 C C . ARG A 1 195 ? -1.536 27.900 -2.401 1.00 82.69 195 ARG A C 1
ATOM 1547 O O . ARG A 1 195 ? -1.504 28.437 -1.299 1.00 82.69 195 ARG A O 1
ATOM 1554 N N . GLY A 1 196 ? -0.419 27.622 -3.080 1.00 79.25 196 GLY A N 1
ATOM 1555 C CA . GLY A 1 196 ? 0.924 27.950 -2.585 1.00 79.25 196 GLY A CA 1
ATOM 1556 C C . GLY A 1 196 ? 1.391 27.112 -1.387 1.00 79.25 196 GLY A C 1
ATOM 1557 O O . GLY A 1 196 ? 2.365 27.483 -0.726 1.00 79.25 196 GLY A O 1
ATOM 1558 N N . LEU A 1 197 ? 0.719 25.992 -1.090 1.00 88.44 197 LEU A N 1
ATOM 1559 C CA . LEU A 1 197 ? 1.108 25.087 -0.009 1.00 88.44 197 LEU A CA 1
ATOM 1560 C C . LEU A 1 197 ? 2.512 24.517 -0.238 1.00 88.44 197 LEU A C 1
ATOM 1562 O O . LEU A 1 197 ? 2.889 24.152 -1.348 1.00 88.44 197 LEU A O 1
ATOM 1566 N N . GLN A 1 198 ? 3.286 24.391 0.839 1.00 92.06 198 GLN A N 1
ATOM 1567 C CA . GLN A 1 198 ? 4.612 23.770 0.772 1.00 92.06 198 GLN A CA 1
ATOM 1568 C C . GLN A 1 198 ? 4.537 22.243 0.758 1.00 92.06 198 GLN A C 1
ATOM 1570 O O . GLN A 1 198 ? 5.417 21.603 0.186 1.00 92.06 198 GLN A O 1
ATOM 1575 N N . VAL A 1 199 ? 3.502 21.682 1.389 1.00 94.62 199 VAL A N 1
ATOM 1576 C CA . VAL A 1 199 ? 3.230 20.249 1.514 1.00 94.62 199 VAL A CA 1
ATOM 1577 C C . VAL A 1 199 ? 1.737 20.035 1.305 1.00 94.62 199 VAL A C 1
ATOM 1579 O O . VAL A 1 199 ? 0.913 20.729 1.898 1.00 94.62 199 VAL A O 1
ATOM 1582 N N . GLU A 1 200 ? 1.399 19.062 0.476 1.00 96.31 200 GLU A N 1
ATOM 1583 C CA . GLU A 1 200 ? 0.059 18.530 0.325 1.00 96.31 200 GLU A CA 1
ATOM 1584 C C . GLU A 1 200 ? -0.020 17.164 1.012 1.00 96.31 200 GLU A C 1
ATOM 1586 O O . GLU A 1 200 ? 0.838 16.303 0.814 1.00 96.31 200 GLU A O 1
ATOM 1591 N N . ARG A 1 201 ? -1.059 16.982 1.828 1.00 96.62 201 ARG A N 1
ATOM 1592 C CA . ARG A 1 201 ? -1.337 15.760 2.598 1.00 96.62 201 ARG A CA 1
ATOM 1593 C C . ARG A 1 201 ? -2.766 15.264 2.370 1.00 96.62 201 ARG A C 1
ATOM 1595 O O . ARG A 1 201 ? -3.377 14.689 3.266 1.00 96.62 201 ARG A O 1
ATOM 1602 N N . SER A 1 202 ? -3.303 15.506 1.175 1.00 97.75 202 SER A N 1
ATOM 1603 C CA . SER A 1 202 ? -4.707 15.255 0.848 1.00 97.75 202 SER A CA 1
ATOM 1604 C C . SER A 1 202 ? -5.091 13.775 0.980 1.00 97.75 202 SER A C 1
ATOM 1606 O O . SER A 1 202 ? -6.244 13.488 1.276 1.00 97.75 202 SER A O 1
ATOM 1608 N N . VAL A 1 203 ? -4.136 12.836 0.879 1.00 98.25 203 VAL A N 1
ATOM 1609 C CA . VAL A 1 203 ? -4.360 11.414 1.230 1.00 98.25 203 VAL A CA 1
ATOM 1610 C C . VAL A 1 203 ? -4.745 11.250 2.700 1.00 98.25 203 VAL A C 1
ATOM 1612 O O . VAL A 1 203 ? -5.733 10.587 2.998 1.00 98.25 203 VAL A O 1
ATOM 1615 N N . HIS A 1 204 ? -3.992 11.856 3.625 1.00 98.25 204 HIS A N 1
ATOM 1616 C CA . HIS A 1 204 ? -4.292 11.781 5.060 1.00 98.25 204 HIS A CA 1
ATOM 1617 C C . HIS A 1 204 ? -5.640 12.440 5.364 1.00 98.25 204 HIS A C 1
ATOM 1619 O O . HIS A 1 204 ? -6.489 11.811 5.994 1.00 98.25 204 HIS A O 1
ATOM 1625 N N . ASP A 1 205 ? -5.871 13.646 4.836 1.00 97.81 205 ASP A N 1
ATOM 1626 C CA . ASP A 1 205 ? -7.134 14.367 5.027 1.00 97.81 205 ASP A CA 1
ATOM 1627 C C . ASP A 1 205 ? -8.333 13.561 4.476 1.00 97.81 205 ASP A C 1
ATOM 1629 O O . ASP A 1 205 ? -9.381 13.478 5.120 1.00 97.81 205 ASP A O 1
ATOM 1633 N N . GLY A 1 206 ? -8.171 12.917 3.313 1.00 98.06 206 GLY A N 1
ATOM 1634 C CA . GLY A 1 206 ? -9.190 12.068 2.694 1.00 98.06 206 GLY A CA 1
ATOM 1635 C C . GLY A 1 206 ? -9.512 10.815 3.508 1.00 98.06 206 GLY A C 1
ATOM 1636 O O . GLY A 1 206 ? -10.688 10.519 3.720 1.00 98.06 206 GLY A O 1
ATOM 1637 N N . TYR A 1 207 ? -8.496 10.122 4.034 1.00 98.50 207 TYR A N 1
ATOM 1638 C CA . TYR A 1 207 ? -8.704 8.987 4.940 1.00 98.50 207 TYR A CA 1
ATOM 1639 C C . TYR A 1 207 ? -9.464 9.411 6.206 1.00 98.50 207 TYR A C 1
ATOM 1641 O O . TYR A 1 207 ? -10.452 8.772 6.564 1.00 98.50 207 TYR A O 1
ATOM 1649 N N . VAL A 1 208 ? -9.053 10.507 6.859 1.00 98.56 208 VAL A N 1
ATOM 1650 C CA . VAL A 1 208 ? -9.735 11.031 8.058 1.00 98.56 208 VAL A CA 1
ATOM 1651 C C . VAL A 1 208 ? -11.196 11.366 7.752 1.00 98.56 208 VAL A C 1
ATOM 1653 O O . VAL A 1 208 ? -12.093 10.981 8.502 1.00 98.56 208 VAL A O 1
ATOM 1656 N N . ALA A 1 209 ? -11.460 12.047 6.635 1.00 98.19 209 ALA A N 1
ATOM 1657 C CA . ALA A 1 209 ? -12.818 12.389 6.229 1.00 98.19 209 ALA A CA 1
ATOM 1658 C C . ALA A 1 209 ? -13.682 11.143 5.970 1.00 98.19 209 ALA A C 1
ATOM 1660 O O . ALA A 1 209 ? -14.833 11.105 6.405 1.00 98.19 209 ALA A O 1
ATOM 1661 N N . ALA A 1 210 ? -13.138 10.125 5.300 1.00 98.12 210 ALA A N 1
ATOM 1662 C CA . ALA A 1 210 ? -13.845 8.877 5.030 1.00 98.12 210 ALA A CA 1
ATOM 1663 C C . ALA A 1 210 ? -14.151 8.092 6.318 1.00 98.12 210 ALA A C 1
ATOM 1665 O O . ALA A 1 210 ? -15.287 7.666 6.511 1.00 98.12 210 ALA A O 1
ATOM 1666 N N . ILE A 1 211 ? -13.192 7.988 7.247 1.00 98.62 211 ILE A N 1
ATOM 1667 C CA . ILE A 1 211 ? -13.397 7.345 8.557 1.00 98.62 211 ILE A CA 1
ATOM 1668 C C . ILE A 1 211 ? -14.508 8.050 9.335 1.00 98.62 211 ILE A C 1
ATOM 1670 O O . ILE A 1 211 ? -15.416 7.401 9.849 1.00 98.62 211 ILE A O 1
ATOM 1674 N N . ARG A 1 212 ? -14.481 9.386 9.388 1.00 98.06 212 ARG A N 1
ATOM 1675 C CA . ARG A 1 212 ? -15.496 10.175 10.098 1.00 98.06 212 ARG A CA 1
ATOM 1676 C C . ARG A 1 212 ? -16.893 10.026 9.498 1.00 98.06 212 ARG A C 1
ATOM 1678 O O . ARG A 1 212 ? -17.862 10.051 10.255 1.00 98.06 212 ARG A O 1
ATOM 1685 N N . LYS A 1 213 ? -17.003 9.843 8.180 1.00 97.69 213 LYS A N 1
ATOM 1686 C CA . LYS A 1 213 ? -18.282 9.639 7.479 1.00 97.69 213 LYS A CA 1
ATOM 1687 C C . LYS A 1 213 ? -18.813 8.208 7.544 1.00 97.69 213 LYS A C 1
ATOM 1689 O O . LYS A 1 213 ? -20.000 8.033 7.336 1.00 97.69 213 LYS A O 1
ATOM 1694 N N . ALA A 1 214 ? -17.980 7.209 7.836 1.00 98.00 214 ALA A N 1
ATOM 1695 C CA . ALA A 1 214 ? -18.423 5.817 7.865 1.00 98.00 214 ALA A CA 1
ATOM 1696 C C . ALA A 1 214 ? -19.550 5.591 8.893 1.00 98.00 214 ALA A C 1
ATOM 1698 O O . ALA A 1 214 ? -19.440 6.010 10.057 1.00 98.00 214 ALA A O 1
ATOM 1699 N N . GLU A 1 215 ? -20.603 4.890 8.464 1.00 96.88 215 GLU A N 1
ATOM 1700 C CA . GLU A 1 215 ? -21.805 4.633 9.268 1.00 96.88 215 GLU A CA 1
ATOM 1701 C C . GLU A 1 215 ? -21.914 3.186 9.749 1.00 96.88 215 GLU A C 1
ATOM 1703 O O . GLU A 1 215 ? -22.438 2.946 10.836 1.00 96.88 215 GLU A O 1
ATOM 1708 N N . ARG A 1 216 ? -21.418 2.213 8.969 1.00 96.62 216 ARG A N 1
ATOM 1709 C CA . ARG A 1 216 ? -21.633 0.777 9.245 1.00 96.62 216 ARG A CA 1
ATOM 1710 C C . ARG A 1 216 ? -20.361 -0.015 9.494 1.00 96.62 216 ARG A C 1
ATOM 1712 O O . ARG A 1 216 ? -20.295 -0.784 10.451 1.00 96.62 216 ARG A O 1
ATOM 1719 N N . PHE A 1 217 ? -19.379 0.111 8.610 1.00 98.25 217 PHE A N 1
ATOM 1720 C CA . PHE A 1 217 ? -18.115 -0.594 8.755 1.00 98.25 217 PHE A CA 1
ATOM 1721 C C . PHE A 1 217 ? -16.984 0.112 8.017 1.00 98.25 217 PHE A C 1
ATOM 1723 O O . PHE A 1 217 ? -17.220 0.915 7.111 1.00 98.25 217 PHE A O 1
ATOM 1730 N N . ILE A 1 218 ? -15.759 -0.242 8.400 1.00 98.75 218 ILE A N 1
ATOM 1731 C CA . ILE A 1 218 ? -14.535 0.087 7.674 1.00 98.75 218 ILE A CA 1
ATOM 1732 C C . ILE A 1 218 ? -13.772 -1.214 7.414 1.00 98.75 218 ILE A C 1
ATOM 1734 O O . ILE A 1 218 ? -13.566 -2.019 8.321 1.00 98.75 218 ILE A O 1
ATOM 1738 N N . TYR A 1 219 ? -13.346 -1.417 6.177 1.00 98.81 219 TYR A N 1
ATOM 1739 C CA . TYR A 1 219 ? -12.434 -2.479 5.774 1.00 98.81 219 TYR A CA 1
ATOM 1740 C C . TYR A 1 219 ? -11.153 -1.847 5.238 1.00 98.81 219 TYR A C 1
ATOM 1742 O O . TYR A 1 219 ? -11.217 -0.971 4.377 1.00 98.81 219 TYR A O 1
ATOM 1750 N N . ILE A 1 220 ? -9.998 -2.251 5.757 1.00 98.81 220 ILE A N 1
ATOM 1751 C CA . ILE A 1 220 ? -8.687 -1.748 5.342 1.00 98.81 220 ILE A CA 1
ATOM 1752 C C . ILE A 1 220 ? -7.805 -2.936 4.996 1.00 98.81 220 ILE A C 1
ATOM 1754 O O . ILE A 1 220 ? -7.656 -3.842 5.810 1.00 98.81 220 ILE A O 1
ATOM 1758 N N . GLU A 1 221 ? -7.144 -2.871 3.848 1.00 98.75 221 GLU A N 1
ATOM 1759 C CA . GLU A 1 221 ? -5.933 -3.647 3.608 1.00 98.75 221 GLU A CA 1
ATOM 1760 C C . GLU A 1 221 ? -4.767 -2.676 3.457 1.00 98.75 221 GLU A C 1
ATOM 1762 O O . GLU A 1 221 ? -4.805 -1.757 2.627 1.00 98.75 221 GLU A O 1
ATOM 1767 N N . ASN A 1 222 ? -3.734 -2.847 4.275 1.00 98.38 222 ASN A N 1
ATOM 1768 C CA . ASN A 1 222 ? -2.573 -1.976 4.216 1.00 98.38 222 ASN A CA 1
ATOM 1769 C C . ASN A 1 222 ? -1.285 -2.722 4.551 1.00 98.38 222 ASN A C 1
ATOM 1771 O O . ASN A 1 222 ? -1.231 -3.490 5.505 1.00 98.38 222 ASN A O 1
ATOM 1775 N N . GLN A 1 223 ? -0.221 -2.427 3.811 1.00 97.75 223 GLN A N 1
ATOM 1776 C CA . GLN A 1 223 ? 1.122 -2.926 4.113 1.00 97.75 223 GLN A CA 1
ATOM 1777 C C . GLN A 1 223 ? 1.616 -2.502 5.505 1.00 97.75 223 GLN A C 1
ATOM 1779 O O . GLN A 1 223 ? 2.359 -3.240 6.149 1.00 97.75 223 GLN A O 1
ATOM 1784 N N . TYR A 1 224 ? 1.210 -1.319 5.974 1.00 96.94 224 TYR A N 1
ATOM 1785 C CA . TYR A 1 224 ? 1.610 -0.788 7.273 1.00 96.94 224 TYR A CA 1
ATOM 1786 C C . TYR A 1 224 ? 0.404 -0.284 8.050 1.00 96.94 224 TYR A C 1
ATOM 1788 O O . TYR A 1 224 ? -0.494 0.347 7.494 1.00 96.94 224 TYR A O 1
ATOM 1796 N N . PHE A 1 225 ? 0.422 -0.487 9.365 1.00 98.06 225 PHE A N 1
ATOM 1797 C CA . PHE A 1 225 ? -0.616 0.041 10.238 1.00 98.06 225 PHE A CA 1
ATOM 1798 C C . PHE A 1 225 ? -0.017 0.599 11.531 1.00 98.06 225 PHE A C 1
ATOM 1800 O O . PHE A 1 225 ? 0.048 -0.063 12.564 1.00 98.06 225 PHE A O 1
ATOM 1807 N N . MET A 1 226 ? 0.453 1.844 11.445 1.00 95.69 226 MET A N 1
ATOM 1808 C CA . MET A 1 226 ? 1.066 2.570 12.555 1.00 95.69 226 MET A CA 1
ATOM 1809 C C . MET A 1 226 ? 0.726 4.061 12.502 1.00 95.69 226 MET A C 1
ATOM 1811 O O . MET A 1 226 ? 0.711 4.671 11.430 1.00 95.69 226 MET A O 1
ATOM 1815 N N . GLY A 1 227 ? 0.443 4.658 13.659 1.00 95.44 227 GLY A N 1
ATOM 1816 C CA . GLY A 1 227 ? 0.053 6.066 13.763 1.00 95.44 227 GLY A CA 1
ATOM 1817 C C . GLY A 1 227 ? -0.553 6.433 15.112 1.00 95.44 227 GLY A C 1
ATOM 1818 O O . GLY A 1 227 ? -0.753 5.579 15.976 1.00 95.44 227 GLY A O 1
ATOM 1819 N N . GLY A 1 228 ? -0.856 7.718 15.288 1.00 91.75 228 GLY A N 1
ATOM 1820 C CA . GLY A 1 228 ? -1.414 8.252 16.529 1.00 91.75 228 GLY A CA 1
ATOM 1821 C C . GLY A 1 228 ? -0.426 8.216 17.693 1.00 91.75 228 GLY A C 1
ATOM 1822 O O . GLY A 1 228 ? -0.838 7.981 18.826 1.00 91.75 228 GLY A O 1
ATOM 1823 N N . CYS A 1 229 ? 0.871 8.423 17.432 1.00 89.56 229 CYS A N 1
ATOM 1824 C CA . CYS A 1 229 ? 1.910 8.231 18.448 1.00 89.56 229 CYS A CA 1
ATOM 1825 C C . CYS A 1 229 ? 1.795 9.134 19.681 1.00 89.56 229 CYS A C 1
ATOM 1827 O O . CYS A 1 229 ? 2.340 8.809 20.728 1.00 89.56 229 CYS A O 1
ATOM 1829 N N . GLU A 1 230 ? 1.084 10.256 19.571 1.00 89.44 230 GLU A N 1
ATOM 1830 C CA . GLU A 1 230 ? 0.783 11.155 20.695 1.00 89.44 230 GLU A CA 1
ATOM 1831 C C . GLU A 1 230 ? -0.111 10.496 21.761 1.00 89.44 230 GLU A C 1
ATOM 1833 O O . GLU A 1 230 ? -0.190 10.981 22.885 1.00 89.44 230 GLU A O 1
ATOM 1838 N N . HIS A 1 231 ? -0.758 9.377 21.419 1.00 87.88 231 HIS A N 1
ATOM 1839 C CA . HIS A 1 231 ? -1.597 8.579 22.311 1.00 87.88 231 HIS A CA 1
ATOM 1840 C C . HIS A 1 231 ? -0.939 7.251 22.729 1.00 87.88 231 HIS A C 1
ATOM 1842 O O . HIS A 1 231 ? -1.591 6.421 23.363 1.00 87.88 231 HIS A O 1
ATOM 1848 N N . TRP A 1 232 ? 0.331 7.015 22.376 1.00 91.06 232 TRP A N 1
ATOM 1849 C CA . TRP A 1 232 ? 1.075 5.845 22.855 1.00 91.06 232 TRP A CA 1
ATOM 1850 C C . TRP A 1 232 ? 1.609 6.091 24.270 1.00 91.06 232 TRP A C 1
ATOM 1852 O O . TRP A 1 232 ? 2.117 7.169 24.585 1.00 91.06 232 TRP A O 1
ATOM 1862 N N . GLU A 1 233 ? 1.539 5.080 25.136 1.00 84.44 233 GLU A N 1
ATOM 1863 C CA . GLU A 1 233 ? 1.995 5.207 26.522 1.00 84.44 233 GLU A CA 1
ATOM 1864 C C . GLU A 1 233 ? 3.513 5.435 26.594 1.00 84.44 233 GLU A C 1
ATOM 1866 O O . GLU A 1 233 ? 4.309 4.624 26.124 1.00 84.44 233 GLU A O 1
ATOM 1871 N N . GLY A 1 234 ? 3.927 6.560 27.187 1.00 73.62 234 GLY A N 1
ATOM 1872 C CA . GLY A 1 234 ? 5.339 6.874 27.433 1.00 73.62 234 GLY A CA 1
ATOM 1873 C C . GLY A 1 234 ? 6.173 7.213 26.190 1.00 73.62 234 GLY A C 1
ATOM 1874 O O . GLY A 1 234 ? 7.395 7.288 26.303 1.00 73.62 234 GLY A O 1
ATOM 1875 N N . LYS A 1 235 ? 5.554 7.424 25.016 1.00 67.62 235 LYS A N 1
ATOM 1876 C CA . LYS A 1 235 ? 6.268 7.591 23.728 1.00 67.62 235 LYS A CA 1
ATOM 1877 C C . LYS A 1 235 ? 5.860 8.837 22.939 1.00 67.62 235 LYS A C 1
ATOM 1879 O O . LYS A 1 235 ? 5.896 8.854 21.706 1.00 67.62 235 LYS A O 1
ATOM 1884 N N . ASN A 1 236 ? 5.548 9.910 23.662 1.00 63.16 236 ASN A N 1
ATOM 1885 C CA . ASN A 1 236 ? 5.283 11.232 23.099 1.00 63.16 236 ASN A CA 1
ATOM 1886 C C . ASN A 1 236 ? 6.553 11.754 22.400 1.00 63.16 236 ASN A C 1
ATOM 1888 O O . ASN A 1 236 ? 7.449 12.281 23.055 1.00 63.16 236 ASN A O 1
ATOM 1892 N N . GLY A 1 237 ? 6.659 11.575 21.078 1.00 66.06 237 GLY A N 1
ATOM 1893 C CA . GLY A 1 237 ? 7.790 12.088 20.292 1.00 66.06 237 GLY A CA 1
ATOM 1894 C C . GLY A 1 237 ? 8.349 11.182 19.192 1.00 66.06 237 GLY A C 1
ATOM 1895 O O . GLY A 1 237 ? 9.314 11.584 18.551 1.00 66.06 237 GLY A O 1
ATOM 1896 N N . SER A 1 238 ? 7.767 10.005 18.919 1.00 77.94 238 SER A N 1
ATOM 1897 C CA . SER A 1 238 ? 8.248 9.123 17.832 1.00 77.94 238 SER A CA 1
ATOM 1898 C C . SER A 1 238 ? 8.067 9.706 16.418 1.00 77.94 238 SER A C 1
ATOM 1900 O O . SER A 1 238 ? 8.653 9.208 15.461 1.00 77.94 238 SER A O 1
ATOM 1902 N N . GLY A 1 239 ? 7.267 10.770 16.267 1.00 84.00 239 GLY A N 1
ATOM 1903 C CA . GLY A 1 239 ? 7.062 11.483 15.002 1.00 84.00 239 GLY A CA 1
ATOM 1904 C C . GLY A 1 239 ? 6.006 10.871 14.074 1.00 84.00 239 GLY A C 1
ATOM 1905 O O . GLY A 1 239 ? 5.726 11.444 13.022 1.00 84.00 239 GLY A O 1
ATOM 1906 N N . CYS A 1 240 ? 5.370 9.757 14.456 1.00 88.62 240 CYS A N 1
ATOM 1907 C CA . CYS A 1 240 ? 4.294 9.118 13.691 1.00 88.62 240 CYS A CA 1
ATOM 1908 C C . CYS A 1 240 ? 2.913 9.733 14.003 1.00 88.62 240 CYS A C 1
ATOM 1910 O O . CYS A 1 240 ? 2.016 9.096 14.561 1.00 88.62 240 CYS A O 1
ATOM 1912 N N . THR A 1 241 ? 2.745 11.009 13.650 1.00 93.62 241 THR A N 1
ATOM 1913 C CA . THR A 1 241 ? 1.598 11.853 14.042 1.00 93.62 241 THR A CA 1
ATOM 1914 C C . THR A 1 241 ? 0.370 11.729 13.136 1.00 93.62 241 THR A C 1
ATOM 1916 O O . THR A 1 241 ? -0.578 12.505 13.254 1.00 93.62 241 THR A O 1
ATOM 1919 N N . ASN A 1 242 ? 0.352 10.770 12.204 1.00 95.69 242 ASN A N 1
ATOM 1920 C CA . ASN A 1 242 ? -0.829 10.559 11.369 1.00 95.69 242 ASN A CA 1
ATOM 1921 C C . ASN A 1 242 ? -2.021 10.102 12.235 1.00 95.69 242 ASN A C 1
ATOM 1923 O O . ASN A 1 242 ? -1.855 9.342 13.187 1.00 95.69 242 ASN A O 1
ATOM 1927 N N . LEU A 1 243 ? -3.221 10.570 11.892 1.00 97.50 243 LEU A N 1
ATOM 1928 C CA . LEU A 1 243 ? -4.420 10.407 12.728 1.00 97.50 243 LEU A CA 1
ATOM 1929 C C . LEU A 1 243 ? -5.228 9.137 12.433 1.00 97.50 243 LEU A C 1
ATOM 1931 O O . LEU A 1 243 ? -6.251 8.911 13.068 1.00 97.50 243 LEU A O 1
ATOM 1935 N N . ILE A 1 244 ? -4.815 8.313 11.468 1.00 98.50 244 ILE A N 1
ATOM 1936 C CA . ILE A 1 244 ? -5.679 7.246 10.942 1.00 98.50 244 ILE A CA 1
ATOM 1937 C C . ILE A 1 244 ? -6.088 6.243 12.033 1.00 98.50 244 ILE A C 1
ATOM 1939 O O . ILE A 1 244 ? -7.289 6.019 12.191 1.00 98.50 244 ILE A O 1
ATOM 1943 N N . PRO A 1 245 ? -5.166 5.702 12.855 1.00 98.50 245 PRO A N 1
ATOM 1944 C CA . PRO A 1 245 ? -5.552 4.744 13.890 1.00 98.50 245 PRO A CA 1
ATOM 1945 C C . PRO A 1 245 ? -6.413 5.356 15.000 1.00 98.50 245 PRO A C 1
ATOM 1947 O O . PRO A 1 245 ? -7.361 4.724 15.462 1.00 98.50 245 PRO A O 1
ATOM 1950 N N . VAL A 1 246 ? -6.121 6.596 15.413 1.00 98.06 246 VAL A N 1
ATOM 1951 C CA . VAL A 1 246 ? -6.882 7.255 16.486 1.00 98.06 246 VAL A CA 1
ATOM 1952 C C . VAL A 1 246 ? -8.291 7.635 16.024 1.00 98.06 246 VAL A C 1
ATOM 1954 O O . VAL A 1 246 ? -9.243 7.416 16.764 1.00 98.06 246 VAL A O 1
ATOM 1957 N N . GLU A 1 247 ? -8.469 8.101 14.785 1.00 98.62 247 GLU A N 1
ATOM 1958 C CA . GLU A 1 247 ? -9.797 8.388 14.221 1.00 98.62 247 GLU A CA 1
ATOM 1959 C C . GLU A 1 247 ? -10.661 7.124 14.132 1.00 98.62 247 GLU A C 1
ATOM 1961 O O . GLU A 1 247 ? -11.852 7.172 14.434 1.00 98.62 247 GLU A O 1
ATOM 1966 N N . ILE A 1 248 ? -10.065 5.975 13.786 1.00 98.81 248 ILE A N 1
ATOM 1967 C CA . ILE A 1 248 ? -10.762 4.681 13.795 1.00 98.81 248 ILE A CA 1
ATOM 1968 C C . ILE A 1 248 ? -11.206 4.317 15.217 1.00 98.81 248 ILE A C 1
ATOM 1970 O O . ILE A 1 248 ? -12.375 3.994 15.430 1.00 98.81 248 ILE A O 1
ATOM 1974 N N . ALA A 1 249 ? -10.297 4.381 16.195 1.00 98.75 249 ALA A N 1
ATOM 1975 C CA . ALA A 1 249 ? -10.612 4.037 17.581 1.00 98.75 249 ALA A CA 1
ATOM 1976 C C . ALA A 1 249 ? -11.695 4.954 18.169 1.00 98.75 249 ALA A C 1
ATOM 1978 O O . ALA A 1 249 ? -12.627 4.472 18.811 1.00 98.75 249 ALA A O 1
ATOM 1979 N N . LEU A 1 250 ? -11.621 6.259 17.894 1.00 98.62 250 LEU A N 1
ATOM 1980 C CA . LEU A 1 250 ? -12.622 7.234 18.325 1.00 98.62 250 LEU A CA 1
ATOM 1981 C C . LEU A 1 250 ? -13.973 7.023 17.635 1.00 98.62 250 LEU A C 1
ATOM 1983 O O . LEU A 1 250 ? -15.003 7.114 18.302 1.00 98.62 250 LEU A O 1
ATOM 1987 N N . LYS A 1 251 ? -13.996 6.697 16.335 1.00 98.69 251 LYS A N 1
ATOM 1988 C CA . LYS A 1 251 ? -15.235 6.345 15.624 1.00 98.69 251 LYS A CA 1
ATOM 1989 C C . LYS A 1 251 ? -15.904 5.122 16.254 1.00 98.69 251 LYS A C 1
ATOM 1991 O O . LYS A 1 251 ? -17.106 5.163 16.505 1.00 98.69 251 LYS A O 1
ATOM 1996 N N . ILE A 1 252 ? -15.142 4.067 16.543 1.00 98.69 252 ILE A N 1
ATOM 1997 C CA . ILE A 1 252 ? -15.661 2.871 17.220 1.00 98.69 252 ILE A CA 1
ATOM 1998 C C . ILE A 1 252 ? -16.202 3.230 18.608 1.00 98.69 252 ILE A C 1
ATOM 2000 O O . ILE A 1 252 ? -17.338 2.893 18.927 1.00 98.69 252 ILE A O 1
ATOM 2004 N N . ALA A 1 253 ? -15.422 3.952 19.415 1.00 98.56 253 ALA A N 1
ATOM 2005 C CA . ALA A 1 253 ? -15.827 4.368 20.755 1.00 98.56 253 ALA A CA 1
ATOM 2006 C C . ALA A 1 253 ? -17.110 5.219 20.747 1.00 98.56 253 ALA A C 1
ATOM 2008 O O . ALA A 1 253 ? -17.968 5.045 21.610 1.00 98.56 253 ALA A O 1
ATOM 2009 N N . ALA A 1 254 ? -17.271 6.114 19.767 1.00 98.50 254 ALA A N 1
ATOM 2010 C CA . ALA A 1 254 ? -18.504 6.875 19.579 1.00 98.50 254 ALA A CA 1
ATOM 2011 C C . ALA A 1 254 ? -19.695 5.953 19.275 1.00 98.50 254 ALA A C 1
ATOM 2013 O O . ALA A 1 254 ? -20.712 6.034 19.959 1.00 98.50 254 ALA A O 1
ATOM 2014 N N . LYS A 1 255 ? -19.541 5.012 18.334 1.00 98.19 255 LYS A N 1
ATOM 2015 C CA . LYS A 1 255 ? -20.598 4.056 17.966 1.00 98.19 255 LYS A CA 1
ATOM 2016 C C . LYS A 1 255 ? -21.006 3.135 19.117 1.00 98.19 255 LYS A C 1
ATOM 2018 O O . LYS A 1 255 ? -22.193 2.882 19.294 1.00 98.19 255 LYS A O 1
ATOM 2023 N N . ILE A 1 256 ? -20.053 2.715 19.952 1.00 98.38 256 ILE A N 1
ATOM 2024 C CA . ILE A 1 256 ? -20.325 1.968 21.191 1.00 98.38 256 ILE A CA 1
ATOM 2025 C C . ILE A 1 256 ? -21.210 2.789 22.136 1.00 98.38 256 ILE A C 1
ATOM 2027 O O . ILE A 1 256 ? -22.248 2.307 22.585 1.00 98.38 256 ILE A O 1
ATOM 2031 N N . ARG A 1 257 ? -20.847 4.051 22.399 1.00 98.06 257 ARG A N 1
ATOM 2032 C CA . ARG A 1 257 ? -21.621 4.948 23.278 1.00 98.06 257 ARG A CA 1
ATOM 2033 C C . ARG A 1 257 ? -23.017 5.252 22.730 1.00 98.06 257 ARG A C 1
ATOM 2035 O O . ARG A 1 257 ? -23.966 5.354 23.502 1.00 98.06 257 ARG A O 1
ATOM 2042 N N . GLU A 1 258 ? -23.144 5.351 21.410 1.00 97.56 258 GLU A N 1
ATOM 2043 C CA . GLU A 1 258 ? -24.416 5.508 20.690 1.00 97.56 258 GLU A CA 1
ATOM 2044 C C . GLU A 1 258 ? -25.242 4.208 20.643 1.00 97.56 258 GLU A C 1
ATOM 2046 O O . GLU A 1 258 ? -26.412 4.241 20.269 1.00 97.56 258 GLU A O 1
ATOM 2051 N N . LYS A 1 259 ? -24.667 3.067 21.055 1.00 96.75 259 LYS A N 1
ATOM 2052 C CA . LYS A 1 259 ? -25.250 1.719 20.925 1.00 96.75 259 LYS A CA 1
ATOM 2053 C C . LYS A 1 259 ? -25.603 1.366 19.478 1.00 96.75 259 LYS A C 1
ATOM 2055 O O . LYS A 1 259 ? -26.576 0.660 19.208 1.00 96.75 259 LYS A O 1
ATOM 2060 N N . GLU A 1 260 ? -24.794 1.845 18.542 1.00 96.69 260 GLU A N 1
ATOM 2061 C CA . GLU A 1 260 ? -24.932 1.570 17.120 1.00 96.69 260 GLU A CA 1
ATOM 2062 C C . GLU A 1 260 ? -23.930 0.512 16.663 1.00 96.69 260 GLU A C 1
ATOM 2064 O O . GLU A 1 260 ? -22.745 0.541 17.000 1.00 96.69 260 GLU A O 1
ATOM 2069 N N . ARG A 1 261 ? -24.398 -0.429 15.837 1.00 95.88 261 ARG A N 1
ATOM 2070 C CA . ARG A 1 261 ? -23.536 -1.481 15.298 1.00 95.88 261 ARG A CA 1
ATOM 2071 C C . ARG A 1 261 ? -22.513 -0.887 14.331 1.00 95.88 261 ARG A C 1
ATOM 2073 O O . ARG A 1 261 ? -22.888 -0.386 13.271 1.00 95.88 261 ARG A O 1
ATOM 2080 N N . PHE A 1 262 ? -21.236 -1.061 14.655 1.00 98.19 262 PHE A N 1
ATOM 2081 C CA . PHE A 1 262 ? -20.118 -0.661 13.811 1.00 98.19 262 PHE A CA 1
ATOM 2082 C C . PHE A 1 262 ? -18.959 -1.645 13.950 1.00 98.19 262 PHE A C 1
ATOM 2084 O O . PHE A 1 262 ? -18.657 -2.076 15.058 1.00 98.19 262 PHE A O 1
ATOM 2091 N N . ALA A 1 263 ? -18.308 -2.002 12.844 1.00 98.06 263 ALA A N 1
ATOM 2092 C CA . ALA A 1 263 ? -17.176 -2.927 12.868 1.00 98.06 263 ALA A CA 1
ATOM 2093 C C . ALA A 1 263 ? -16.050 -2.472 11.940 1.00 98.06 263 ALA A C 1
ATOM 2095 O O . ALA A 1 263 ? -16.288 -1.914 10.869 1.00 98.06 263 ALA A O 1
ATOM 2096 N N . VAL A 1 264 ? -14.815 -2.745 12.341 1.00 98.88 264 VAL A N 1
ATOM 2097 C CA . VAL A 1 264 ? -13.612 -2.421 11.586 1.00 98.88 264 VAL A CA 1
ATOM 2098 C C . VAL A 1 264 ? -12.759 -3.667 11.419 1.00 98.88 264 VAL A C 1
ATOM 2100 O O . VAL A 1 264 ? -12.466 -4.370 12.388 1.00 98.88 264 VAL A O 1
ATOM 2103 N N . TYR A 1 265 ? -12.350 -3.919 10.181 1.00 98.81 265 TYR A N 1
ATOM 2104 C CA . TYR A 1 265 ? -11.528 -5.056 9.788 1.00 98.81 265 TYR A CA 1
ATOM 2105 C C . TYR A 1 265 ? -10.267 -4.527 9.114 1.00 98.81 265 TYR A C 1
ATOM 2107 O O . TYR A 1 265 ? -10.350 -3.796 8.128 1.00 98.81 265 TYR A O 1
ATOM 2115 N N . ILE A 1 266 ? -9.106 -4.874 9.655 1.00 98.88 266 ILE A N 1
ATOM 2116 C CA . ILE A 1 266 ? -7.809 -4.425 9.158 1.00 98.88 266 ILE A CA 1
ATOM 2117 C C . ILE A 1 266 ? -6.990 -5.656 8.791 1.00 98.88 266 ILE A C 1
ATOM 2119 O O . ILE A 1 266 ? -6.679 -6.480 9.648 1.00 98.88 266 ILE A O 1
ATOM 2123 N N . VAL A 1 267 ? -6.632 -5.774 7.519 1.00 98.88 267 VAL A N 1
ATOM 2124 C CA . VAL A 1 267 ? -5.744 -6.809 6.999 1.00 98.88 267 VAL A CA 1
ATOM 2125 C C . VAL A 1 267 ? -4.373 -6.185 6.754 1.00 98.88 267 VAL A C 1
ATOM 2127 O O . VAL A 1 267 ? -4.232 -5.240 5.980 1.00 98.88 267 VAL A O 1
ATOM 2130 N N . ILE A 1 268 ? -3.364 -6.700 7.445 1.00 98.75 268 ILE A N 1
ATOM 2131 C CA . ILE A 1 268 ? -1.960 -6.283 7.340 1.00 98.75 268 ILE A CA 1
ATOM 2132 C C . ILE A 1 268 ? -1.104 -7.517 7.041 1.00 98.75 268 ILE A C 1
ATOM 2134 O O . ILE A 1 268 ? -1.557 -8.639 7.290 1.00 98.75 268 ILE A O 1
ATOM 2138 N N . PRO A 1 269 ? 0.114 -7.380 6.494 1.00 98.56 269 PRO A N 1
ATOM 2139 C CA . PRO A 1 269 ? 0.971 -8.544 6.320 1.00 98.56 269 PRO A CA 1
ATOM 2140 C C . PRO A 1 269 ? 1.318 -9.151 7.689 1.00 98.56 269 PRO A C 1
ATOM 2142 O O . PRO A 1 269 ? 1.306 -8.461 8.710 1.00 98.56 269 PRO A O 1
ATOM 2145 N N . MET A 1 270 ? 1.621 -10.455 7.723 1.00 98.50 270 MET A N 1
ATOM 2146 C CA . MET A 1 270 ? 1.967 -11.142 8.979 1.00 98.50 270 MET A CA 1
ATOM 2147 C C . MET A 1 270 ? 3.187 -10.496 9.654 1.00 98.50 270 MET A C 1
ATOM 2149 O O . MET A 1 270 ? 3.234 -10.371 10.876 1.00 98.50 270 MET A O 1
ATOM 2153 N N . TRP A 1 271 ? 4.134 -10.039 8.839 1.00 97.75 271 TRP A N 1
ATOM 2154 C CA . TRP A 1 271 ? 5.164 -9.066 9.178 1.00 97.75 271 TRP A CA 1
ATOM 2155 C C . TRP A 1 271 ? 5.498 -8.247 7.915 1.00 97.75 271 TRP A C 1
ATOM 2157 O O . TRP A 1 271 ? 5.261 -8.726 6.804 1.00 97.75 271 TRP A O 1
ATOM 2167 N N . PRO A 1 272 ? 6.022 -7.018 8.046 1.00 95.38 272 PRO A N 1
ATOM 2168 C CA . PRO A 1 272 ? 6.526 -6.257 6.905 1.00 95.38 272 PRO A CA 1
ATOM 2169 C C . PRO A 1 272 ? 7.628 -6.993 6.146 1.00 95.38 272 PRO A C 1
ATOM 2171 O O . PRO A 1 272 ? 8.415 -7.711 6.751 1.00 95.38 272 PRO A O 1
ATOM 2174 N N . GLU A 1 273 ? 7.727 -6.760 4.842 1.00 92.12 273 GLU A N 1
ATOM 2175 C CA . GLU A 1 273 ? 8.717 -7.413 3.989 1.00 92.12 273 GLU A CA 1
ATOM 2176 C C . GLU A 1 273 ? 10.153 -7.329 4.534 1.00 92.12 273 GLU A C 1
ATOM 2178 O O . GLU A 1 273 ? 10.614 -6.284 4.997 1.00 92.12 273 GLU A O 1
ATOM 2183 N N . GLY A 1 274 ? 10.873 -8.447 4.414 1.00 91.75 274 GLY A N 1
ATOM 2184 C CA . GLY A 1 274 ? 12.232 -8.619 4.914 1.00 91.75 274 GLY A CA 1
ATOM 2185 C C . GLY A 1 274 ? 12.328 -9.712 5.981 1.00 91.75 274 GLY A C 1
ATOM 2186 O O . GLY A 1 274 ? 11.315 -10.301 6.375 1.00 91.75 274 GLY A O 1
ATOM 2187 N N . PRO A 1 275 ? 13.548 -10.072 6.419 1.00 93.31 275 PRO A N 1
ATOM 2188 C CA . PRO A 1 275 ? 13.726 -11.093 7.443 1.00 93.31 275 PRO A CA 1
ATOM 2189 C C . PRO A 1 275 ? 13.0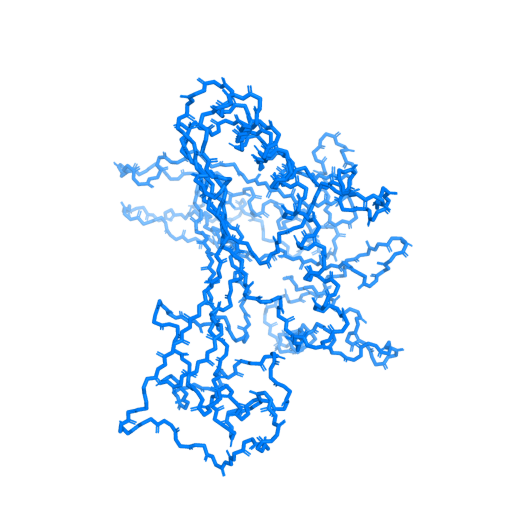34 -10.673 8.750 1.00 93.31 275 PRO A C 1
ATOM 2191 O O . PRO A 1 275 ? 13.325 -9.583 9.249 1.00 93.31 275 PRO A O 1
ATOM 2194 N N . PRO A 1 276 ? 12.163 -11.512 9.340 1.00 92.75 276 PRO A N 1
ATOM 2195 C CA . PRO A 1 276 ? 11.384 -11.135 10.522 1.00 92.75 276 PRO A CA 1
ATOM 2196 C C . PRO A 1 276 ? 12.242 -10.879 11.768 1.00 92.75 276 PRO A C 1
ATOM 2198 O O . PRO A 1 276 ? 11.829 -10.137 12.646 1.00 92.75 276 PRO A O 1
ATOM 2201 N N . GLU A 1 277 ? 13.441 -11.463 11.820 1.00 91.00 277 GLU A N 1
ATOM 2202 C CA . GLU A 1 277 ? 14.434 -11.286 12.892 1.00 91.00 277 GLU A CA 1
ATOM 2203 C C . GLU A 1 277 ? 15.350 -10.063 12.649 1.00 91.00 277 GLU A C 1
ATOM 2205 O O . GLU A 1 277 ? 16.359 -9.889 13.328 1.00 91.00 277 GLU A O 1
ATOM 2210 N N . SER A 1 278 ? 15.075 -9.243 11.625 1.00 92.00 278 SER A N 1
ATOM 2211 C CA . SER A 1 278 ? 15.842 -8.018 11.374 1.00 92.00 278 SER A CA 1
ATOM 2212 C C . SER A 1 278 ? 15.355 -6.868 12.253 1.00 92.00 278 SER A C 1
ATOM 2214 O O . SER A 1 278 ? 14.153 -6.699 12.445 1.00 92.00 278 SER A O 1
ATOM 2216 N N . GLU A 1 279 ? 16.287 -6.027 12.709 1.00 92.94 279 GLU A N 1
ATOM 2217 C CA . GLU A 1 279 ? 16.007 -4.857 13.557 1.00 92.94 279 GLU A CA 1
ATOM 2218 C C . GLU A 1 279 ? 14.887 -3.977 12.980 1.00 92.94 279 GLU A C 1
ATOM 2220 O O . GLU A 1 279 ? 13.946 -3.621 13.680 1.00 92.94 279 GLU A O 1
ATOM 2225 N N . THR A 1 280 ? 14.918 -3.704 11.672 1.00 90.50 280 THR A N 1
ATOM 2226 C CA . THR A 1 280 ? 13.897 -2.883 11.007 1.00 90.50 280 THR A CA 1
ATOM 2227 C C . THR A 1 280 ? 12.503 -3.514 11.074 1.00 90.50 280 THR A C 1
ATOM 2229 O O . THR A 1 280 ? 11.525 -2.813 11.332 1.00 90.50 280 THR A O 1
ATOM 2232 N N . VAL A 1 281 ? 12.383 -4.828 10.850 1.00 93.06 281 VAL A N 1
ATOM 2233 C CA . VAL A 1 281 ? 11.084 -5.517 10.919 1.00 93.06 281 VAL A CA 1
ATOM 2234 C C . VAL A 1 281 ? 10.584 -5.587 12.361 1.00 93.06 281 VAL A C 1
ATOM 2236 O O . VAL A 1 281 ? 9.409 -5.307 12.604 1.00 93.06 281 VAL A O 1
ATOM 2239 N N . GLU A 1 282 ? 11.463 -5.873 13.323 1.00 95.19 282 GLU A N 1
ATOM 2240 C CA . GLU A 1 282 ? 11.121 -5.874 14.749 1.00 95.19 282 GLU A CA 1
ATOM 2241 C C . GLU A 1 282 ? 10.639 -4.496 15.231 1.00 95.19 282 GLU A C 1
ATOM 2243 O O . GLU A 1 282 ? 9.619 -4.410 15.920 1.00 95.19 282 GLU A O 1
ATOM 2248 N N . GLU A 1 283 ? 11.294 -3.406 14.817 1.00 93.25 283 GLU A N 1
ATOM 2249 C CA . GLU A 1 283 ? 10.859 -2.039 15.124 1.00 93.25 283 GLU A CA 1
ATOM 2250 C C . GLU A 1 283 ? 9.489 -1.713 14.510 1.00 93.25 283 GLU A C 1
ATOM 2252 O O . GLU A 1 283 ? 8.616 -1.158 15.181 1.00 93.25 283 GLU A O 1
ATOM 2257 N N . MET A 1 284 ? 9.246 -2.080 13.250 1.00 93.81 284 MET A N 1
ATOM 2258 C CA . MET A 1 284 ? 7.941 -1.852 12.617 1.00 93.81 284 MET A CA 1
ATOM 2259 C C . MET A 1 284 ? 6.818 -2.648 13.298 1.00 93.81 284 MET A C 1
ATOM 2261 O O . MET A 1 284 ? 5.716 -2.123 13.504 1.00 93.81 284 MET A O 1
ATOM 2265 N N . LEU A 1 285 ? 7.088 -3.895 13.694 1.00 96.50 285 LEU A N 1
ATOM 2266 C CA . LEU A 1 285 ? 6.158 -4.710 14.480 1.00 96.50 285 LEU A CA 1
ATOM 2267 C C . LEU A 1 285 ? 5.915 -4.101 15.865 1.00 96.50 285 LEU A C 1
ATOM 2269 O O . LEU A 1 285 ? 4.775 -4.088 16.338 1.00 96.50 285 LEU A O 1
ATOM 2273 N N . HIS A 1 286 ? 6.950 -3.536 16.491 1.00 94.75 286 HIS A N 1
ATOM 2274 C CA . HIS A 1 286 ? 6.819 -2.796 17.739 1.00 94.75 286 HIS A CA 1
ATOM 2275 C C . HIS A 1 286 ? 5.845 -1.619 17.589 1.00 94.75 286 HIS A C 1
ATOM 2277 O O . HIS A 1 286 ? 4.865 -1.543 18.327 1.00 94.75 286 HIS A O 1
ATOM 2283 N N . TRP A 1 287 ? 6.032 -0.748 16.594 1.00 95.00 287 TRP A N 1
ATOM 2284 C CA . TRP A 1 287 ? 5.145 0.405 16.373 1.00 95.00 287 TRP A CA 1
ATOM 2285 C C . TRP A 1 287 ? 3.710 0.019 16.008 1.00 95.00 287 TRP A C 1
ATOM 2287 O O . TRP A 1 287 ? 2.753 0.674 16.437 1.00 95.00 287 TRP A O 1
ATOM 2297 N N . THR A 1 288 ? 3.546 -1.080 15.273 1.00 97.00 288 THR A N 1
ATOM 2298 C CA . THR A 1 288 ? 2.230 -1.665 14.989 1.00 97.00 288 THR A CA 1
ATOM 2299 C C . THR A 1 288 ? 1.543 -2.103 16.287 1.00 97.00 288 THR A C 1
ATOM 2301 O O . THR A 1 288 ? 0.382 -1.761 16.523 1.00 97.00 288 THR A O 1
ATOM 2304 N N . ARG A 1 289 ? 2.270 -2.777 17.190 1.00 97.00 289 ARG A N 1
ATOM 2305 C CA . ARG A 1 289 ? 1.756 -3.191 18.505 1.00 97.00 289 ARG A CA 1
ATOM 2306 C C . ARG A 1 289 ? 1.358 -2.003 19.380 1.00 97.00 289 ARG A C 1
ATOM 2308 O O . ARG A 1 289 ? 0.304 -2.056 20.012 1.00 97.00 289 ARG A O 1
ATOM 2315 N N . GLU A 1 290 ? 2.163 -0.945 19.431 1.00 96.38 290 GLU A N 1
ATOM 2316 C CA . GLU A 1 290 ? 1.830 0.264 20.204 1.00 96.38 290 GLU A CA 1
ATOM 2317 C C . GLU A 1 290 ? 0.552 0.924 19.678 1.00 96.38 290 GLU A C 1
ATOM 2319 O O . GLU A 1 290 ? -0.333 1.293 20.451 1.00 96.38 290 GLU A O 1
ATOM 2324 N N . THR A 1 291 ? 0.408 0.971 18.352 1.00 97.75 291 THR A N 1
ATOM 2325 C CA . THR A 1 291 ? -0.797 1.476 17.687 1.00 97.75 291 THR A CA 1
ATOM 2326 C C . THR A 1 291 ? -2.026 0.648 18.058 1.00 97.75 291 THR A C 1
ATOM 2328 O O . THR A 1 291 ? -3.027 1.204 18.504 1.00 97.75 291 THR A O 1
ATOM 2331 N N . MET A 1 292 ? -1.946 -0.681 17.943 1.00 98.38 292 MET A N 1
ATOM 2332 C CA . MET A 1 292 ? -3.032 -1.587 18.336 1.00 98.38 292 MET A CA 1
ATOM 2333 C C . MET A 1 292 ? -3.392 -1.441 19.818 1.00 98.38 292 MET A C 1
ATOM 2335 O O . MET A 1 292 ? -4.571 -1.419 20.165 1.00 98.38 292 MET A O 1
ATOM 2339 N N . THR A 1 293 ? -2.387 -1.323 20.689 1.00 97.69 293 THR A N 1
ATOM 2340 C CA . THR A 1 293 ? -2.574 -1.184 22.141 1.00 97.69 293 THR A CA 1
ATOM 2341 C C . THR A 1 293 ? -3.355 0.086 22.468 1.00 97.69 293 THR A C 1
ATOM 2343 O O . THR A 1 293 ? -4.341 0.026 23.199 1.00 97.69 293 THR A O 1
ATOM 2346 N N . MET A 1 294 ? -2.972 1.215 21.864 1.00 97.56 294 MET A N 1
ATOM 2347 C CA . MET A 1 294 ? -3.690 2.485 21.993 1.00 97.56 294 MET A CA 1
ATOM 2348 C C . MET A 1 294 ? -5.150 2.365 21.539 1.00 97.56 294 MET A C 1
ATOM 2350 O O . MET A 1 294 ? -6.056 2.762 22.271 1.00 97.56 294 MET A O 1
ATOM 2354 N N . MET A 1 295 ? -5.400 1.759 20.374 1.00 98.62 295 MET A N 1
ATOM 2355 C CA . MET A 1 295 ? -6.762 1.621 19.852 1.00 98.62 295 MET A CA 1
ATOM 2356 C C . MET A 1 295 ? -7.637 0.741 20.746 1.00 98.62 295 MET A C 1
ATOM 2358 O O . MET A 1 295 ? -8.751 1.133 21.094 1.00 98.62 295 MET A O 1
ATOM 2362 N N . TYR A 1 296 ? -7.139 -0.433 21.148 1.00 98.56 296 TYR A N 1
ATOM 2363 C CA . TYR A 1 296 ? -7.890 -1.337 22.019 1.00 98.56 296 TYR A CA 1
ATOM 2364 C C . TYR A 1 296 ? -8.144 -0.740 23.403 1.00 98.56 296 TYR A C 1
ATOM 2366 O O . TYR A 1 296 ? -9.189 -1.028 23.982 1.00 98.56 296 TYR A O 1
ATOM 2374 N N . LYS A 1 297 ? -7.248 0.112 23.916 1.00 97.88 297 LYS A N 1
ATOM 2375 C CA . LYS A 1 297 ? -7.468 0.839 25.170 1.00 97.88 297 LYS A CA 1
ATOM 2376 C C . LYS A 1 297 ? -8.650 1.806 25.065 1.00 97.88 297 LYS A C 1
ATOM 2378 O O . LYS A 1 297 ? -9.575 1.697 25.861 1.00 97.88 297 LYS A O 1
ATOM 2383 N N . ILE A 1 298 ? -8.669 2.668 24.043 1.00 98.12 298 ILE A N 1
ATOM 2384 C CA . ILE A 1 298 ? -9.773 3.620 23.798 1.00 98.12 298 ILE A CA 1
ATOM 2385 C C . ILE A 1 298 ? -11.116 2.886 23.649 1.00 98.12 298 ILE A C 1
ATOM 2387 O O . ILE A 1 298 ? -12.136 3.310 24.190 1.00 98.12 298 ILE A O 1
ATOM 2391 N N . ILE A 1 299 ? -11.122 1.766 22.922 1.00 98.56 299 ILE A N 1
ATOM 2392 C CA . ILE A 1 299 ? -12.324 0.947 22.720 1.00 98.56 299 ILE A CA 1
ATOM 2393 C C . ILE A 1 299 ? -12.756 0.279 24.030 1.00 98.56 299 ILE A C 1
ATOM 2395 O O . ILE A 1 299 ? -13.938 0.293 24.363 1.00 98.56 299 ILE A O 1
ATOM 2399 N N . GLY A 1 300 ? -11.811 -0.286 24.785 1.00 98.12 300 GLY A N 1
ATOM 2400 C CA . GLY A 1 300 ? -12.079 -0.919 26.076 1.00 98.12 300 GLY A CA 1
ATOM 2401 C C . GLY A 1 300 ? -12.670 0.051 27.100 1.00 98.12 300 GLY A C 1
ATOM 2402 O O . GLY A 1 300 ? -13.599 -0.318 27.812 1.00 98.12 300 GLY A O 1
ATOM 2403 N N . GLU A 1 301 ? -12.193 1.299 27.127 1.00 97.81 301 GLU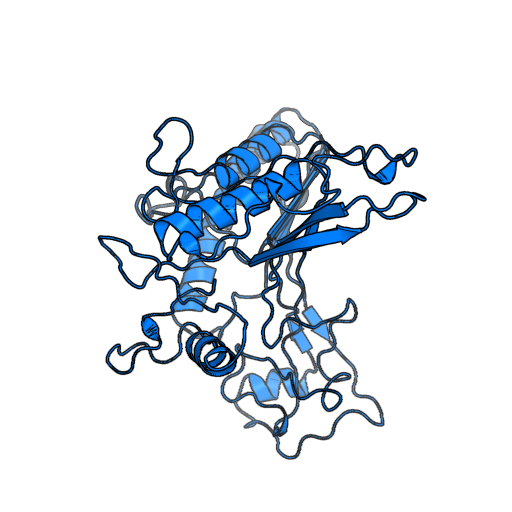 A N 1
ATOM 2404 C CA . GLU A 1 301 ? -12.755 2.373 27.957 1.00 97.81 301 GLU A CA 1
ATOM 2405 C C . GLU A 1 301 ? -14.220 2.662 27.587 1.00 97.81 301 GLU A C 1
ATOM 2407 O O . GLU A 1 301 ? -15.078 2.694 28.467 1.00 97.81 301 GLU A O 1
ATOM 2412 N N . ALA A 1 302 ? -14.546 2.770 26.294 1.00 98.38 302 ALA A N 1
ATOM 2413 C CA . ALA A 1 302 ? -15.924 2.993 25.848 1.00 98.38 302 ALA A CA 1
ATOM 2414 C C . ALA A 1 302 ? -16.868 1.824 26.194 1.00 98.38 302 ALA A C 1
ATOM 2416 O O . ALA A 1 302 ? -18.005 2.051 26.608 1.00 98.38 302 ALA A O 1
ATOM 2417 N N . ILE A 1 303 ? -16.403 0.576 26.065 1.00 98.31 303 ILE A N 1
ATOM 2418 C CA . ILE A 1 303 ? -17.175 -0.615 26.466 1.00 98.31 303 ILE A CA 1
ATOM 2419 C C . ILE A 1 303 ? -17.428 -0.604 27.976 1.00 98.31 303 ILE A C 1
ATOM 2421 O O . ILE A 1 303 ? -18.547 -0.862 28.419 1.00 98.31 303 ILE A O 1
ATOM 2425 N N . TRP A 1 304 ? -16.402 -0.284 28.769 1.00 97.88 304 TRP A N 1
ATOM 2426 C CA . TRP A 1 304 ? -16.515 -0.196 30.224 1.00 97.88 304 TRP A CA 1
ATOM 2427 C C . TRP A 1 304 ? -17.527 0.869 30.663 1.00 97.88 304 TRP A C 1
ATOM 2429 O O . TRP A 1 304 ? -18.332 0.615 31.556 1.00 97.88 304 TRP A O 1
ATOM 2439 N N . GLU A 1 305 ? -17.521 2.039 30.018 1.00 97.81 305 GLU A N 1
ATOM 2440 C CA . GLU A 1 305 ? -18.471 3.127 30.284 1.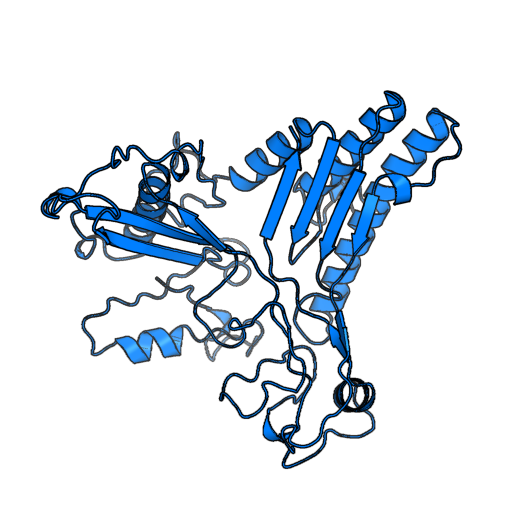00 97.81 305 GLU A CA 1
ATOM 2441 C C . GLU A 1 305 ? -19.928 2.730 30.008 1.00 97.81 305 GLU A C 1
ATOM 2443 O O . GLU A 1 305 ? -20.819 3.084 30.781 1.00 97.81 305 GLU A O 1
ATOM 2448 N N . VAL A 1 306 ? -20.185 2.008 28.911 1.00 97.38 306 VAL A N 1
ATOM 2449 C CA . VAL A 1 306 ? -21.542 1.567 28.542 1.00 97.38 306 VAL A CA 1
ATOM 2450 C C . VAL A 1 306 ? -22.002 0.376 29.388 1.00 97.38 306 VAL A C 1
ATOM 2452 O O . VAL A 1 306 ? -23.191 0.272 29.698 1.00 97.38 306 VAL A O 1
ATOM 2455 N N . GLY A 1 307 ? -21.078 -0.510 29.774 1.00 95.00 307 GLY A N 1
ATOM 2456 C CA . GLY A 1 307 ? -21.348 -1.650 30.649 1.00 95.00 307 GLY A CA 1
ATOM 2457 C C . GLY A 1 307 ? -22.166 -2.771 29.999 1.00 95.00 307 GLY A C 1
ATOM 2458 O O . GLY A 1 307 ? -22.887 -3.476 30.703 1.00 95.00 307 GLY A O 1
ATOM 2459 N N . ASP A 1 308 ? -22.089 -2.939 28.674 1.00 89.19 308 ASP A N 1
ATOM 2460 C CA . ASP A 1 308 ? -22.874 -3.944 27.933 1.00 89.19 308 ASP A CA 1
ATOM 2461 C C . ASP A 1 308 ? -22.222 -5.338 27.850 1.00 89.19 308 ASP A C 1
ATOM 2463 O O . ASP A 1 308 ? -22.860 -6.294 27.412 1.00 89.19 308 ASP A O 1
ATOM 2467 N N . GLY A 1 309 ? -20.971 -5.472 28.302 1.00 88.88 309 GLY A N 1
ATOM 2468 C CA . GLY A 1 309 ? -20.238 -6.740 28.312 1.00 88.88 309 GLY A CA 1
ATOM 2469 C C . GLY A 1 309 ? -19.706 -7.193 26.947 1.00 88.88 309 GLY A C 1
ATOM 2470 O O . GLY A 1 309 ? -19.259 -8.335 26.838 1.00 88.88 309 GLY A O 1
ATOM 2471 N N . SER A 1 310 ? -19.729 -6.332 25.924 1.00 95.69 310 SER A N 1
ATOM 2472 C CA . SER A 1 310 ? -19.155 -6.630 24.606 1.00 95.69 310 SER A CA 1
ATOM 2473 C C . SER A 1 310 ? -17.642 -6.871 24.674 1.00 95.69 310 SER A C 1
ATOM 2475 O O . SER A 1 310 ? -16.942 -6.361 25.552 1.00 95.69 310 SER A O 1
ATOM 2477 N N . HIS A 1 311 ? -17.093 -7.606 23.709 1.00 97.31 311 HIS A N 1
ATOM 2478 C CA . HIS A 1 311 ? -15.652 -7.790 23.574 1.00 97.31 311 HIS A CA 1
ATOM 2479 C C . HIS A 1 311 ? -15.072 -6.737 22.600 1.00 97.31 311 HIS A C 1
ATOM 2481 O O . HIS A 1 311 ? -15.667 -6.487 21.556 1.00 97.31 311 HIS A O 1
ATOM 2487 N N . PRO A 1 312 ? -13.875 -6.150 22.826 1.00 97.81 312 PRO A N 1
ATOM 2488 C CA . PRO A 1 312 ? -13.294 -5.165 21.896 1.00 97.81 312 PRO A CA 1
ATOM 2489 C C . PRO A 1 312 ? -13.167 -5.651 20.439 1.00 97.81 312 PRO A C 1
ATOM 2491 O O . PRO A 1 312 ? -13.326 -4.879 19.496 1.00 97.81 312 PRO A O 1
ATOM 2494 N N . ARG A 1 313 ? -12.922 -6.956 20.253 1.00 97.75 313 ARG A N 1
ATOM 2495 C CA . ARG A 1 313 ? -12.899 -7.624 18.932 1.00 97.75 313 ARG A CA 1
ATOM 2496 C C . ARG A 1 313 ? -14.263 -7.768 18.247 1.00 97.75 313 ARG A C 1
ATOM 2498 O O . ARG A 1 313 ? -14.299 -8.063 17.062 1.00 97.75 313 ARG A O 1
ATOM 2505 N N . ASP A 1 314 ? -15.369 -7.490 18.927 1.00 97.38 314 ASP A N 1
ATOM 2506 C CA . ASP A 1 314 ? -16.664 -7.356 18.249 1.00 97.38 314 ASP A CA 1
ATOM 2507 C C . ASP A 1 314 ? -16.694 -6.089 17.371 1.00 97.38 314 ASP A C 1
ATOM 2509 O O . ASP A 1 314 ? -17.474 -6.005 16.423 1.00 97.38 314 ASP A O 1
ATOM 2513 N N . TYR A 1 315 ? -15.786 -5.137 17.638 1.00 98.50 315 TYR A N 1
ATOM 2514 C CA . TYR A 1 315 ? -15.693 -3.848 16.954 1.00 98.50 315 TYR A CA 1
ATOM 2515 C C . TYR A 1 315 ? -14.413 -3.662 16.132 1.00 98.50 315 TYR A C 1
ATOM 2517 O O . TYR A 1 315 ? -14.478 -3.082 15.052 1.00 98.50 315 TYR A O 1
ATOM 2525 N N . LEU A 1 316 ? -13.250 -4.121 16.610 1.00 98.81 316 LEU A N 1
ATOM 2526 C CA . LEU A 1 316 ? -11.960 -3.953 15.928 1.00 98.81 316 LEU A CA 1
ATOM 2527 C C . LEU A 1 316 ? -11.257 -5.293 15.735 1.00 98.81 316 LEU A C 1
ATOM 2529 O O . LEU A 1 316 ? -10.915 -5.964 16.706 1.00 98.81 316 LEU A O 1
ATOM 2533 N N . ASN A 1 317 ? -10.988 -5.650 14.483 1.00 98.69 317 ASN A N 1
ATOM 2534 C CA . ASN A 1 317 ? -10.371 -6.917 14.122 1.00 98.69 317 ASN A CA 1
ATOM 2535 C C . ASN A 1 317 ? -9.139 -6.709 13.246 1.00 98.69 317 ASN A C 1
ATOM 2537 O O . ASN A 1 317 ? -9.183 -5.960 12.272 1.00 98.69 317 ASN A O 1
ATOM 2541 N N . PHE A 1 318 ? -8.067 -7.430 13.570 1.00 98.81 318 PHE A N 1
ATOM 2542 C CA . PHE A 1 318 ? -6.844 -7.471 12.777 1.00 98.81 318 PHE A CA 1
ATOM 2543 C C . PHE A 1 318 ? -6.612 -8.876 12.231 1.00 98.81 318 PHE A C 1
ATOM 2545 O O . PHE A 1 318 ? -6.699 -9.855 12.974 1.00 98.81 318 PHE A O 1
ATOM 2552 N N . PHE A 1 319 ? -6.277 -8.957 10.948 1.00 98.81 319 PHE A N 1
ATOM 2553 C CA . PHE A 1 319 ? -5.980 -10.193 10.236 1.00 98.81 319 PHE A CA 1
ATOM 2554 C C . PHE A 1 319 ? -4.687 -10.052 9.438 1.00 98.81 319 PHE A C 1
ATOM 2556 O O . PHE A 1 319 ? -4.228 -8.950 9.144 1.00 98.81 319 PHE A O 1
ATOM 2563 N N . CYS A 1 320 ? -4.135 -11.194 9.051 1.00 98.75 320 CYS A N 1
ATOM 2564 C CA . CYS A 1 320 ? -3.118 -11.296 8.016 1.00 98.75 320 CYS A CA 1
ATOM 2565 C C . CYS A 1 320 ? -3.475 -12.446 7.075 1.00 98.75 320 CYS A C 1
ATOM 2567 O O . CYS A 1 320 ? -4.310 -13.290 7.415 1.00 98.75 320 CYS A O 1
ATOM 2569 N N . LEU A 1 321 ? -2.856 -12.474 5.896 1.00 98.81 321 LEU A N 1
ATOM 2570 C CA . LEU A 1 321 ? -3.072 -13.525 4.908 1.00 98.81 321 LEU A CA 1
ATOM 2571 C C . LEU A 1 321 ? -1.929 -14.543 4.943 1.00 98.81 321 LEU A C 1
ATOM 2573 O O . LEU A 1 321 ? -0.757 -14.206 5.120 1.00 98.81 321 LEU A O 1
ATOM 2577 N N . ALA A 1 322 ? -2.273 -15.813 4.770 1.00 98.44 322 ALA A N 1
ATOM 2578 C CA . ALA A 1 322 ? -1.321 -16.908 4.672 1.00 98.44 322 ALA A CA 1
ATOM 2579 C C . ALA A 1 322 ? -1.898 -18.025 3.812 1.00 98.44 322 ALA A C 1
ATOM 2581 O O . ALA A 1 322 ? -3.111 -18.231 3.788 1.00 98.44 322 ALA A O 1
ATOM 2582 N N . ASN A 1 323 ? -1.017 -18.772 3.155 1.00 98.69 323 ASN A N 1
ATOM 2583 C CA . ASN A 1 323 ? -1.390 -19.940 2.374 1.00 98.69 323 ASN A CA 1
ATOM 2584 C C . ASN A 1 323 ? -0.662 -21.189 2.895 1.00 98.69 323 ASN A C 1
ATOM 2586 O O . ASN A 1 323 ? 0.358 -21.110 3.595 1.00 98.69 323 ASN A O 1
ATOM 2590 N N . ARG A 1 324 ? -1.205 -22.364 2.576 1.00 98.62 324 ARG A N 1
ATOM 2591 C CA . ARG A 1 324 ? -0.599 -23.663 2.855 1.00 98.62 324 ARG A CA 1
ATOM 2592 C C . ARG A 1 324 ? -0.995 -24.665 1.778 1.00 98.62 324 ARG A C 1
ATOM 2594 O O . ARG A 1 324 ? -2.177 -24.909 1.568 1.00 98.62 324 ARG A O 1
ATOM 2601 N N . GLU A 1 325 ? -0.011 -25.285 1.135 1.00 98.44 325 GLU A N 1
ATOM 2602 C CA . GLU A 1 325 ? -0.244 -26.157 -0.021 1.00 98.44 325 GLU A CA 1
ATOM 2603 C C . GLU A 1 325 ? 0.265 -27.577 0.211 1.00 98.44 325 GLU A C 1
ATOM 2605 O O . GLU A 1 325 ? 1.457 -27.798 0.416 1.00 98.44 325 GLU A O 1
ATOM 2610 N N . GLU A 1 326 ? -0.610 -28.569 0.077 1.00 97.25 326 GLU A N 1
ATOM 2611 C CA . GLU A 1 326 ? -0.161 -29.956 -0.055 1.00 97.25 326 GLU A CA 1
ATOM 2612 C C . GLU A 1 326 ? 0.696 -30.132 -1.313 1.00 97.25 326 GLU A C 1
ATOM 2614 O O . GLU A 1 326 ? 0.415 -29.526 -2.355 1.00 97.25 326 GLU A O 1
ATOM 2619 N N . MET A 1 327 ? 1.732 -30.964 -1.187 1.00 95.81 327 MET A N 1
ATOM 2620 C CA . MET A 1 327 ? 2.604 -31.356 -2.292 1.00 95.81 327 MET A CA 1
ATOM 2621 C C . MET A 1 327 ? 1.808 -32.187 -3.301 1.00 95.81 327 MET A C 1
ATOM 2623 O O . MET A 1 327 ? 1.048 -33.074 -2.908 1.00 95.81 327 MET A O 1
ATOM 2627 N N . ARG A 1 328 ? 1.985 -31.907 -4.594 1.00 94.19 328 ARG A N 1
ATOM 2628 C CA . ARG A 1 328 ? 1.322 -32.634 -5.688 1.00 94.19 328 ARG A CA 1
ATOM 2629 C C . ARG A 1 328 ? 2.341 -33.278 -6.621 1.00 94.19 328 ARG A C 1
ATOM 2631 O O . ARG A 1 328 ? 3.473 -32.814 -6.732 1.00 94.19 328 ARG A O 1
ATOM 2638 N N . GLU A 1 329 ? 1.925 -34.346 -7.295 1.00 93.56 329 GLU A N 1
ATOM 2639 C CA . GLU A 1 329 ? 2.712 -34.950 -8.372 1.00 93.56 329 GLU A CA 1
ATOM 2640 C C . GLU A 1 329 ? 2.920 -33.928 -9.501 1.00 93.56 329 GLU A C 1
ATOM 2642 O O . GLU A 1 329 ? 1.990 -33.208 -9.869 1.00 93.56 329 GLU A O 1
ATOM 2647 N N . GLY A 1 330 ? 4.149 -33.836 -10.016 1.00 91.12 330 GLY A N 1
ATOM 2648 C CA . GLY A 1 330 ? 4.525 -32.867 -11.050 1.00 91.12 330 GLY A CA 1
ATOM 2649 C C . GLY A 1 330 ? 4.820 -31.446 -10.549 1.00 91.12 330 GLY A C 1
ATOM 2650 O O . GLY A 1 330 ? 5.027 -30.561 -11.375 1.00 91.12 330 GLY A O 1
ATOM 2651 N N . GLU A 1 331 ? 4.851 -31.203 -9.230 1.00 94.62 331 GLU A N 1
ATOM 2652 C CA . GLU A 1 331 ? 5.360 -29.940 -8.668 1.00 94.62 331 GLU A CA 1
ATOM 2653 C C . GLU A 1 331 ? 6.855 -29.759 -8.993 1.00 94.62 331 GLU A C 1
ATOM 2655 O O . GLU A 1 331 ? 7.597 -30.730 -9.131 1.00 94.62 331 GLU A O 1
ATOM 2660 N N . TYR A 1 332 ? 7.304 -28.506 -9.102 1.00 94.94 332 TYR A N 1
ATOM 2661 C CA . TYR A 1 332 ? 8.702 -28.173 -9.367 1.00 94.94 332 TYR A CA 1
ATOM 2662 C C . TYR A 1 332 ? 9.665 -28.829 -8.366 1.00 94.94 332 TYR A C 1
ATOM 2664 O O . TYR A 1 332 ? 9.604 -28.586 -7.157 1.00 94.94 332 TYR A O 1
ATOM 2672 N N . GLU A 1 333 ? 10.618 -29.599 -8.889 1.00 94.50 333 GLU A N 1
ATOM 2673 C CA . GLU A 1 333 ? 11.682 -30.213 -8.101 1.00 94.50 333 GLU A CA 1
ATOM 2674 C C . GLU A 1 333 ? 12.909 -29.297 -8.036 1.00 94.50 333 GLU A C 1
ATOM 2676 O O . GLU A 1 333 ? 13.574 -29.007 -9.033 1.00 94.50 333 GLU A O 1
ATOM 2681 N N . ALA A 1 334 ? 13.230 -28.831 -6.830 1.00 93.81 334 ALA A N 1
ATOM 2682 C CA . ALA A 1 334 ? 14.385 -27.975 -6.609 1.00 93.81 334 ALA A CA 1
ATOM 2683 C C . ALA A 1 334 ? 15.709 -28.744 -6.733 1.00 93.81 334 ALA A C 1
ATOM 2685 O O . ALA A 1 334 ? 15.872 -29.826 -6.174 1.00 93.81 334 ALA A O 1
ATOM 2686 N N . ALA A 1 335 ? 16.711 -28.125 -7.363 1.00 94.69 335 ALA A N 1
ATOM 2687 C CA . ALA A 1 335 ? 18.047 -28.713 -7.523 1.00 94.69 335 ALA A CA 1
ATOM 2688 C C . ALA A 1 335 ? 18.821 -28.894 -6.199 1.00 94.69 335 ALA A C 1
ATOM 2690 O O . ALA A 1 335 ? 19.804 -29.629 -6.136 1.00 94.69 335 ALA A O 1
ATOM 2691 N N . SER A 1 336 ? 18.435 -28.176 -5.144 1.00 95.75 336 SER A N 1
ATOM 2692 C CA . SER A 1 336 ? 19.052 -28.251 -3.820 1.00 95.75 336 SER A CA 1
ATOM 2693 C C . SER A 1 336 ? 18.036 -27.924 -2.727 1.00 95.75 336 SER A C 1
ATOM 2695 O O . SER A 1 336 ? 16.980 -27.367 -3.009 1.00 95.75 336 SER A O 1
ATOM 2697 N N . SER A 1 337 ? 18.362 -28.224 -1.470 1.00 93.75 337 SER A N 1
ATOM 2698 C CA . SER A 1 337 ? 17.510 -27.898 -0.320 1.00 93.75 337 SER A CA 1
ATOM 2699 C C . SER A 1 337 ? 18.137 -26.813 0.568 1.00 93.75 337 SER A C 1
ATOM 2701 O O . SER A 1 337 ? 19.367 -26.690 0.628 1.00 93.75 337 SER A O 1
ATOM 2703 N N . PRO A 1 338 ? 17.325 -26.011 1.279 1.00 96.44 338 PRO A N 1
ATOM 2704 C CA . PRO A 1 338 ? 17.819 -25.093 2.298 1.00 96.44 338 PRO A CA 1
ATOM 2705 C C . PRO A 1 338 ? 18.405 -25.839 3.503 1.00 96.44 338 PRO A C 1
ATOM 2707 O O . PRO A 1 338 ? 18.140 -27.017 3.734 1.00 96.44 338 PRO A O 1
ATOM 2710 N N . HIS A 1 339 ? 19.214 -25.141 4.302 1.00 96.12 339 HIS A N 1
ATOM 2711 C CA . HIS A 1 339 ? 19.871 -25.749 5.458 1.00 96.12 339 HIS A CA 1
ATOM 2712 C C . HIS A 1 339 ? 18.841 -26.122 6.552 1.00 96.12 339 HIS A C 1
ATOM 2714 O O . HIS A 1 339 ? 18.047 -25.253 6.930 1.00 96.12 339 HIS A O 1
ATOM 2720 N N . PRO A 1 340 ? 18.878 -27.339 7.144 1.00 96.31 340 PRO A N 1
ATOM 2721 C CA . PRO A 1 340 ? 17.824 -27.847 8.037 1.00 96.31 340 PRO A CA 1
ATOM 2722 C C . PRO A 1 340 ? 17.504 -27.016 9.289 1.00 96.31 340 PRO A C 1
ATOM 2724 O O . PRO A 1 340 ? 16.437 -27.161 9.873 1.00 96.31 340 PRO A O 1
ATOM 2727 N N . LYS A 1 341 ? 18.432 -26.158 9.726 1.00 95.81 341 LYS A N 1
ATOM 2728 C CA . LYS A 1 341 ? 18.269 -25.280 10.902 1.00 95.81 341 LYS A CA 1
ATOM 2729 C C . LYS A 1 341 ? 17.721 -23.881 10.576 1.00 95.81 341 LYS A C 1
ATOM 2731 O O . LYS A 1 341 ? 17.798 -22.998 11.418 1.00 95.81 341 LYS A O 1
ATOM 2736 N N . THR A 1 342 ? 17.251 -23.642 9.353 1.00 96.44 342 THR A N 1
ATOM 2737 C CA . THR A 1 342 ? 16.808 -22.308 8.908 1.00 96.44 342 THR A CA 1
ATOM 2738 C C . THR A 1 342 ? 15.289 -22.190 8.877 1.00 96.44 342 THR A C 1
ATOM 2740 O O . THR A 1 342 ? 14.588 -23.179 8.656 1.00 96.44 342 THR A O 1
ATOM 2743 N N . GLN A 1 343 ? 14.775 -20.961 8.995 1.00 95.75 343 GLN A N 1
ATOM 2744 C CA . GLN A 1 343 ? 13.349 -20.698 8.766 1.00 95.75 343 GLN A CA 1
ATOM 2745 C C . GLN A 1 343 ? 12.920 -21.054 7.342 1.00 95.75 343 GLN A C 1
ATOM 2747 O O . GLN A 1 343 ? 11.788 -21.478 7.134 1.00 95.75 343 GLN A O 1
ATOM 2752 N N . TYR A 1 344 ? 13.841 -20.980 6.378 1.00 97.75 344 TYR A N 1
ATOM 2753 C CA . TYR A 1 344 ? 13.578 -21.404 5.009 1.00 97.75 344 TYR A CA 1
ATOM 2754 C C . TYR A 1 344 ? 13.239 -22.900 4.943 1.00 97.75 344 TYR A C 1
ATOM 2756 O O . TYR A 1 344 ? 12.189 -23.277 4.424 1.00 97.75 344 TYR A O 1
ATOM 2764 N N . TRP A 1 345 ? 14.057 -23.753 5.564 1.00 97.88 345 TRP A N 1
ATOM 2765 C CA . TRP A 1 345 ? 13.746 -25.179 5.680 1.00 97.88 345 TRP A CA 1
ATOM 2766 C C . TRP A 1 345 ? 12.416 -25.433 6.395 1.00 97.88 345 TRP A C 1
ATOM 2768 O O . TRP A 1 345 ? 11.617 -26.251 5.941 1.00 97.88 345 TRP A O 1
ATOM 2778 N N . ASN A 1 346 ? 12.142 -24.706 7.481 1.00 97.75 346 ASN A N 1
ATOM 2779 C CA . ASN A 1 346 ? 10.891 -24.861 8.219 1.00 97.75 346 ASN A CA 1
ATOM 2780 C C . ASN A 1 346 ? 9.667 -24.480 7.374 1.00 97.75 346 ASN A C 1
ATOM 2782 O O . ASN A 1 346 ? 8.691 -25.233 7.364 1.00 97.75 346 ASN A O 1
ATOM 2786 N N . ALA A 1 347 ? 9.709 -23.356 6.657 1.00 98.00 347 ALA A N 1
ATOM 2787 C CA . ALA A 1 347 ? 8.632 -22.903 5.779 1.00 98.00 347 ALA A CA 1
ATOM 2788 C C . ALA A 1 347 ? 8.396 -23.889 4.625 1.00 98.00 347 ALA A C 1
ATOM 2790 O O . ALA A 1 347 ? 7.260 -24.303 4.386 1.00 98.00 347 ALA A O 1
ATOM 2791 N N . GLN A 1 348 ? 9.479 -24.348 3.986 1.00 98.00 348 GLN A N 1
ATOM 2792 C CA . GLN A 1 348 ? 9.430 -25.338 2.912 1.00 98.00 348 GLN A CA 1
ATOM 2793 C C . GLN A 1 348 ? 8.839 -26.668 3.392 1.00 98.00 348 GLN A C 1
ATOM 2795 O O . GLN A 1 348 ? 7.903 -27.180 2.786 1.00 98.00 348 GLN A O 1
ATOM 2800 N N . ARG A 1 349 ? 9.315 -27.210 4.518 1.00 97.19 349 ARG A N 1
ATOM 2801 C CA . ARG A 1 349 ? 8.850 -28.501 5.047 1.00 97.19 349 ARG A CA 1
ATOM 2802 C C . ARG A 1 349 ? 7.409 -28.457 5.552 1.00 97.19 349 ARG A C 1
ATOM 2804 O O . ARG A 1 349 ? 6.683 -29.435 5.414 1.00 97.19 349 ARG A O 1
ATOM 2811 N N . ASN A 1 350 ? 6.991 -27.340 6.150 1.00 98.06 350 ASN A N 1
ATOM 2812 C CA . ASN A 1 350 ? 5.621 -27.169 6.647 1.00 98.06 350 ASN A CA 1
ATOM 2813 C C . ASN A 1 350 ? 4.639 -26.684 5.579 1.00 98.06 350 ASN A C 1
ATOM 2815 O O . ASN A 1 350 ? 3.437 -26.609 5.867 1.00 98.06 350 ASN A O 1
ATOM 2819 N N . ARG A 1 351 ? 5.144 -26.391 4.373 1.00 98.06 351 ARG A N 1
ATOM 2820 C CA . ARG A 1 351 ? 4.355 -26.065 3.189 1.0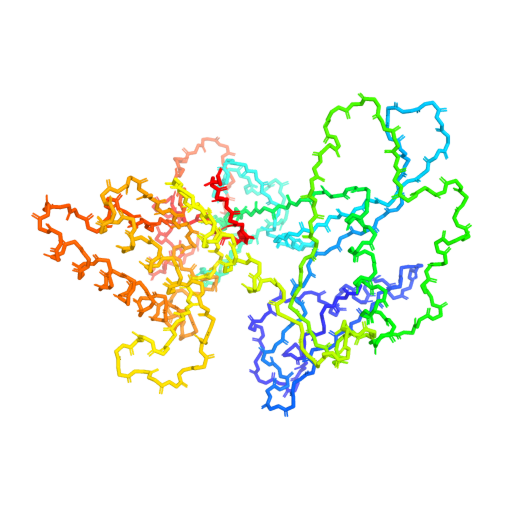0 98.06 351 ARG A CA 1
ATOM 2821 C C . ARG A 1 351 ? 3.499 -24.808 3.321 1.00 98.06 351 ARG A C 1
ATOM 2823 O O . ARG A 1 351 ? 2.425 -24.739 2.737 1.00 98.06 351 ARG A O 1
ATOM 2830 N N . ARG A 1 352 ? 3.941 -23.838 4.121 1.00 98.56 352 ARG A N 1
ATOM 2831 C CA . ARG A 1 352 ? 3.161 -22.639 4.457 1.00 98.56 352 ARG A CA 1
ATOM 2832 C C . ARG A 1 352 ? 4.023 -21.392 4.475 1.00 98.56 352 ARG A C 1
ATOM 2834 O O . ARG A 1 352 ? 5.181 -21.454 4.888 1.00 98.56 352 ARG A O 1
ATOM 2841 N N . PHE A 1 353 ? 3.421 -20.274 4.099 1.00 98.75 353 PHE A N 1
ATOM 2842 C CA . PHE A 1 353 ? 4.010 -18.945 4.208 1.00 98.75 353 PHE A CA 1
ATOM 2843 C C . PHE A 1 353 ? 2.911 -17.879 4.224 1.00 98.75 353 PHE A C 1
ATOM 2845 O O . PHE A 1 353 ? 1.753 -18.187 3.931 1.00 98.75 353 PHE A O 1
ATOM 2852 N N . MET A 1 354 ? 3.260 -16.642 4.585 1.00 98.56 354 MET A N 1
ATOM 2853 C CA . MET A 1 354 ? 2.326 -15.526 4.440 1.00 98.56 354 MET A CA 1
ATOM 2854 C C . MET A 1 354 ? 2.035 -15.256 2.960 1.00 98.56 354 MET A C 1
ATOM 2856 O O . MET A 1 354 ? 2.890 -15.495 2.111 1.00 98.56 354 MET A O 1
ATOM 2860 N N . VAL A 1 355 ? 0.843 -14.742 2.678 1.00 98.75 355 VAL A N 1
ATOM 2861 C CA . VAL A 1 355 ? 0.554 -14.020 1.437 1.00 98.75 355 VAL A CA 1
ATOM 2862 C C . VAL A 1 355 ? 0.787 -12.555 1.772 1.00 98.75 355 VAL A C 1
ATOM 2864 O O . VAL A 1 355 ? 0.182 -12.033 2.713 1.00 98.75 355 VAL A O 1
ATOM 2867 N N . TYR A 1 356 ? 1.724 -11.912 1.087 1.00 98.62 356 TYR A N 1
ATOM 2868 C CA . TYR A 1 356 ? 2.153 -10.579 1.464 1.00 98.62 356 TYR A CA 1
ATOM 2869 C C . TYR A 1 356 ? 1.107 -9.543 1.065 1.00 98.62 356 TYR A C 1
ATOM 2871 O O . TYR A 1 356 ? 0.826 -9.345 -0.113 1.00 98.62 356 TYR A O 1
ATOM 2879 N N . VAL A 1 357 ? 0.531 -8.876 2.065 1.00 98.69 357 VAL A N 1
ATOM 2880 C CA . VAL A 1 357 ? -0.456 -7.812 1.865 1.00 98.69 357 VAL A CA 1
ATOM 2881 C C . VAL A 1 357 ? 0.292 -6.525 1.546 1.00 98.69 357 VAL A C 1
ATOM 2883 O O . VAL A 1 357 ? 0.729 -5.798 2.439 1.00 98.69 357 VAL A O 1
ATOM 2886 N N . HIS A 1 358 ? 0.442 -6.245 0.258 1.00 98.31 358 HIS A N 1
ATOM 2887 C CA . HIS A 1 358 ? 0.976 -4.989 -0.244 1.00 98.31 358 HIS A CA 1
ATOM 2888 C C . HIS A 1 358 ? -0.126 -3.988 -0.615 1.00 98.31 358 HIS A C 1
ATOM 2890 O O . HIS A 1 358 ? 0.192 -2.865 -0.988 1.00 98.31 358 HIS A O 1
ATOM 2896 N N . SER A 1 359 ? -1.405 -4.318 -0.446 1.00 98.06 359 SER A N 1
ATOM 2897 C CA . SER A 1 359 ? -2.516 -3.385 -0.661 1.00 98.06 359 SER A CA 1
ATOM 2898 C C . SER A 1 359 ? -2.355 -2.043 0.074 1.00 98.06 359 SER A C 1
ATOM 2900 O O . SER A 1 359 ? -1.647 -1.926 1.082 1.00 98.06 359 SER A O 1
ATOM 2902 N N . LYS A 1 360 ? -3.029 -1.006 -0.440 1.00 98.06 360 LYS A N 1
ATOM 2903 C CA . LYS A 1 360 ? -3.246 0.295 0.223 1.00 98.06 360 LYS A CA 1
ATOM 2904 C C . LYS A 1 360 ? -4.672 0.787 -0.046 1.00 98.06 360 LYS A C 1
ATOM 2906 O O . LYS A 1 360 ? -4.869 1.820 -0.687 1.00 98.06 360 LYS A O 1
ATOM 2911 N N . ILE A 1 361 ? -5.662 0.036 0.427 1.00 97.81 361 ILE A N 1
ATOM 2912 C CA . ILE A 1 361 ? -7.084 0.298 0.175 1.00 97.81 361 ILE A CA 1
ATOM 2913 C C . ILE A 1 361 ? -7.865 0.435 1.480 1.00 97.81 361 ILE A C 1
ATOM 2915 O O . ILE A 1 361 ? -7.577 -0.218 2.483 1.00 97.81 361 ILE A O 1
ATOM 2919 N N . MET A 1 362 ? -8.882 1.290 1.442 1.00 98.31 362 MET A N 1
ATOM 2920 C CA . MET A 1 362 ? -9.904 1.390 2.471 1.00 98.31 362 MET A CA 1
ATOM 2921 C C . MET A 1 362 ? -11.275 1.443 1.804 1.00 98.31 362 MET A C 1
ATOM 2923 O O . MET A 1 362 ? -11.488 2.228 0.882 1.00 98.31 362 MET A O 1
ATOM 2927 N N . ILE A 1 363 ? -12.202 0.634 2.302 1.00 97.94 363 ILE A N 1
ATOM 2928 C CA . ILE A 1 363 ? -13.606 0.609 1.906 1.00 97.94 363 ILE A CA 1
ATOM 2929 C C . ILE A 1 363 ? -14.424 0.971 3.142 1.00 97.94 363 ILE A C 1
ATOM 2931 O O . ILE A 1 363 ? -14.253 0.380 4.207 1.00 97.94 363 ILE A O 1
ATOM 2935 N N . GLY A 1 364 ? -15.307 1.953 3.009 1.00 90.44 364 GLY A N 1
ATOM 2936 C CA . GLY A 1 364 ? -16.250 2.336 4.052 1.00 90.44 364 GLY A CA 1
ATOM 2937 C C . GLY A 1 364 ? -17.649 2.419 3.468 1.00 90.44 364 GLY A C 1
ATOM 2938 O O . GLY A 1 364 ? -17.821 2.913 2.3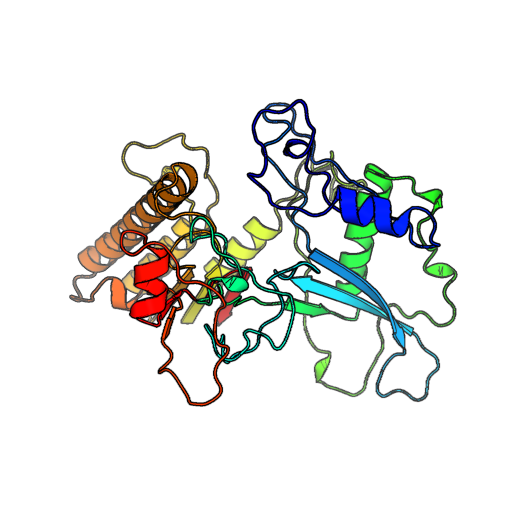55 1.00 90.44 364 GLY A O 1
ATOM 2939 N N . LEU A 1 365 ? -18.636 1.939 4.219 1.00 84.44 365 LEU A N 1
ATOM 2940 C CA . LEU A 1 365 ? -20.038 2.152 3.878 1.00 84.44 365 LEU A CA 1
ATOM 2941 C C . LEU A 1 365 ? -20.506 3.441 4.559 1.00 84.44 365 LEU A C 1
ATOM 2943 O O . LEU A 1 365 ? -20.537 3.513 5.797 1.00 84.44 365 LEU A O 1
ATOM 2947 N N . VAL A 1 366 ? -20.775 4.444 3.721 1.00 73.25 366 VAL A N 1
ATOM 2948 C CA . VAL A 1 366 ? -21.417 5.711 4.090 1.00 73.25 366 VAL A CA 1
ATOM 2949 C C . VAL A 1 366 ? -22.915 5.504 4.110 1.00 73.25 366 VAL A C 1
ATOM 2951 O O . VAL A 1 366 ? -23.430 4.867 3.162 1.00 73.25 366 VAL A O 1
#

Organism: Brassica cretica (NCBI:txid69181)

Foldseek 3Di:
DAEAQPCCDPVHPNNPPPVDCLVVVCVVCVPDPDDRDHFADQDPPCGRPDIDQWDKDKDWAQDPPDPDRATWIKMKTFLDDPDAQADDDPVQAQFQCQPVDLRAADFQFPPDDSLAGTRGAAADADMDMDTAQVSVVRVQLVLFQCVLGHPNPPDDPPVPDPNYDRHDDDPDPVNVDDDDDADWDAPNRGPPPPPPDRTGPRVLVVLLVQLVPFQAEKEWQAQADFAPQCQFPPRNPPPRHRCNLVSNLVSLLVCLLVVHHYAYEYEYAPWHGHHCPDPVRVVRVVRNVSSVVSSLVSNVVSCVVSVPPDDSNSHYYYHYAKDADDDDPPTDDRNHHDDCPTVRVVCVVRRMDTNHRSYGDMDGDD

Secondary structure (DSSP, 8-state):
-EE--GGGSTTSS-TTSS---HHHHHHHHTTSS----EE----SS-TTS-----EEEEEEEEPTT-SS--EEEEEEEES--SSTT----TT--SSTTTTS-S----SSSTT--GGG------EE--EEEE-THHHHHHHHHHHHHHHHHS-GGGS--GGGSTTEESS---S-GGG--------EEETTT-SS-GGG-SEEEHHHHHHHHHHHH-SSEEEEEES-----GGGSTT-TTSS----HHHHHHHHHHHHHHTT---EEEEE--SS-SS-TTSHHHHHHHHHHHHHHHHHHHHHHHHHHHHT----GGGTEEEE-EEEE----TT----SS---TTSHHHHHHHHTEEEEEE--EEEEE--